Protein AF-A0A1B6JLI4-F1 (afdb_monomer_lite)

Organism: NCBI:txid320908

Structure (mmCIF, N/CA/C/O backbone):
data_AF-A0A1B6JLI4-F1
#
_entry.id   AF-A0A1B6JLI4-F1
#
loop_
_atom_site.group_PDB
_atom_site.id
_atom_site.type_symbol
_atom_site.label_atom_id
_atom_site.label_alt_id
_atom_site.label_comp_id
_atom_site.label_asym_id
_atom_site.label_entity_id
_atom_site.label_seq_id
_atom_site.pdbx_PDB_ins_code
_atom_site.Cartn_x
_atom_site.Cartn_y
_atom_site.Cartn_z
_atom_site.occupancy
_atom_site.B_iso_or_equiv
_atom_site.auth_seq_id
_atom_site.auth_comp_id
_atom_site.auth_asym_id
_atom_site.auth_atom_id
_atom_site.pdbx_PDB_model_num
ATOM 1 N N . PRO A 1 1 ? 19.049 39.351 -12.306 1.00 34.88 1 PRO A N 1
ATOM 2 C CA . PRO A 1 1 ? 20.405 39.874 -12.593 1.00 34.88 1 PRO A CA 1
ATOM 3 C C . PRO A 1 1 ? 21.421 38.726 -12.629 1.00 34.88 1 PRO A C 1
ATOM 5 O O . PRO A 1 1 ? 21.511 37.982 -11.659 1.00 34.88 1 PRO A O 1
ATOM 8 N N . ARG A 1 2 ? 22.149 38.644 -13.754 1.00 31.59 2 ARG A N 1
ATOM 9 C CA . ARG A 1 2 ? 23.035 37.568 -14.247 1.00 31.59 2 ARG A CA 1
ATOM 10 C C . ARG A 1 2 ? 22.333 36.303 -14.744 1.00 31.59 2 ARG A C 1
ATOM 12 O O . ARG A 1 2 ? 21.600 35.697 -13.983 1.00 31.59 2 ARG A O 1
ATOM 19 N N . THR A 1 3 ? 22.592 35.767 -15.932 1.00 31.84 3 THR A N 1
ATOM 20 C CA . THR A 1 3 ? 22.931 36.266 -17.289 1.00 31.84 3 THR A CA 1
ATOM 21 C C . THR A 1 3 ? 23.028 34.992 -18.132 1.00 31.84 3 THR A C 1
ATOM 23 O O . THR A 1 3 ? 23.629 34.021 -17.676 1.00 31.84 3 THR A O 1
ATOM 26 N N . GLU A 1 4 ? 22.435 34.999 -19.323 1.00 32.03 4 GLU A N 1
ATOM 27 C CA . GLU A 1 4 ? 22.527 33.942 -20.338 1.00 32.03 4 GLU A CA 1
ATOM 28 C C . GLU A 1 4 ? 23.970 33.650 -20.788 1.00 32.03 4 GLU A C 1
ATOM 30 O O . GLU A 1 4 ? 24.819 34.543 -20.779 1.00 32.03 4 GLU A O 1
ATOM 35 N N . SER A 1 5 ? 24.211 32.410 -21.233 1.00 31.33 5 SER A N 1
ATOM 36 C CA . SER A 1 5 ? 25.131 31.956 -22.308 1.00 31.33 5 SER A CA 1
ATOM 37 C C . SER A 1 5 ? 25.518 30.487 -22.044 1.00 31.33 5 SER A C 1
ATOM 39 O O . SER A 1 5 ? 25.681 30.098 -20.899 1.00 31.33 5 SER A O 1
ATOM 41 N N . ALA A 1 6 ? 25.692 29.574 -22.995 1.00 31.42 6 ALA A N 1
ATOM 42 C CA . ALA A 1 6 ? 25.468 29.537 -24.431 1.00 31.42 6 ALA A CA 1
ATOM 43 C C . ALA A 1 6 ? 25.490 28.055 -24.862 1.00 31.42 6 ALA A C 1
ATOM 45 O O . ALA A 1 6 ? 26.166 27.221 -24.262 1.00 31.42 6 ALA A O 1
ATOM 46 N N . LEU A 1 7 ? 24.752 27.755 -25.930 1.00 31.81 7 LEU A N 1
ATOM 47 C CA . LEU A 1 7 ? 24.800 26.507 -26.681 1.00 31.81 7 LEU A CA 1
ATOM 48 C C . LEU A 1 7 ? 26.198 26.194 -27.258 1.00 31.81 7 LEU A C 1
ATOM 50 O O . LEU A 1 7 ? 26.946 27.100 -27.622 1.00 31.81 7 LEU A O 1
ATOM 54 N N . ARG A 1 8 ? 26.353 24.902 -27.599 1.00 30.47 8 ARG A N 1
ATOM 55 C CA . ARG A 1 8 ? 26.988 24.355 -28.822 1.00 30.47 8 ARG A CA 1
ATOM 56 C C . ARG A 1 8 ? 28.404 23.785 -28.651 1.00 30.47 8 ARG A C 1
ATOM 58 O O . ARG A 1 8 ? 29.383 24.510 -28.568 1.00 30.47 8 ARG A O 1
ATOM 65 N N . SER A 1 9 ? 28.514 22.466 -28.817 1.00 30.08 9 SER A N 1
ATOM 66 C CA . SER A 1 9 ? 29.672 21.857 -29.479 1.00 30.08 9 SER A CA 1
ATOM 67 C C . SER A 1 9 ? 29.236 20.604 -30.242 1.00 30.08 9 SER A C 1
ATOM 69 O O . SER A 1 9 ? 29.000 19.543 -29.671 1.00 30.08 9 SER A O 1
ATOM 71 N N . ARG A 1 10 ? 29.065 20.770 -31.561 1.00 33.41 10 ARG A N 1
ATOM 72 C CA . ARG A 1 10 ? 29.048 19.681 -32.544 1.00 33.41 10 ARG A CA 1
ATOM 73 C C . ARG A 1 10 ? 30.501 19.266 -32.770 1.00 33.41 10 ARG A C 1
ATOM 75 O O . ARG A 1 10 ? 31.316 20.123 -33.100 1.00 33.41 10 ARG A O 1
ATOM 82 N N . ARG A 1 11 ? 30.812 17.971 -32.670 1.00 31.00 11 ARG A N 1
ATOM 83 C CA . ARG A 1 11 ? 32.062 17.425 -33.217 1.00 31.00 11 ARG A CA 1
ATOM 84 C C . ARG A 1 11 ? 31.987 17.440 -34.740 1.00 31.00 11 ARG A C 1
ATOM 86 O O . ARG A 1 11 ? 31.165 16.748 -35.335 1.00 31.00 11 ARG A O 1
ATOM 93 N N . GLN A 1 12 ? 32.844 18.259 -35.330 1.00 31.17 12 GLN A N 1
ATOM 94 C CA . GLN A 1 12 ? 33.196 18.268 -36.739 1.00 31.17 12 GLN A CA 1
ATOM 95 C C . GLN A 1 12 ? 34.400 17.334 -36.914 1.00 31.17 12 GLN A C 1
ATOM 97 O O . GLN A 1 12 ? 35.330 17.360 -36.110 1.00 31.17 12 GLN A O 1
ATOM 102 N N . VAL A 1 13 ? 34.319 16.450 -37.905 1.00 32.97 13 VAL A N 1
ATOM 103 C CA . VAL A 1 13 ? 35.378 15.514 -38.295 1.00 32.97 13 VAL A CA 1
ATOM 104 C C . VAL A 1 13 ? 36.370 16.277 -39.166 1.00 32.97 13 VAL A C 1
ATOM 106 O O . VAL A 1 13 ? 35.964 16.809 -40.198 1.00 32.97 13 VAL A O 1
ATOM 109 N N . ASP A 1 14 ? 37.637 16.324 -38.758 1.00 29.84 14 ASP A N 1
ATOM 110 C CA . ASP A 1 14 ? 38.731 16.788 -39.614 1.00 29.84 14 ASP A CA 1
ATOM 111 C C . ASP A 1 14 ? 39.337 15.614 -40.408 1.00 29.84 14 ASP A C 1
ATOM 113 O O . ASP A 1 14 ? 39.560 14.539 -39.838 1.00 29.84 14 ASP A O 1
ATOM 117 N N . PRO A 1 15 ? 39.604 15.794 -41.716 1.00 39.62 15 PRO A N 1
ATOM 118 C CA . PRO A 1 15 ? 40.261 14.817 -42.570 1.00 39.62 15 PRO A CA 1
ATOM 119 C C . PRO A 1 15 ? 41.781 15.059 -42.651 1.00 39.62 15 PRO A C 1
ATOM 121 O O . PRO A 1 15 ? 42.260 16.174 -42.471 1.00 39.62 15 PRO A O 1
ATOM 124 N N . ASN A 1 16 ? 42.503 14.011 -43.056 1.00 29.81 16 ASN A N 1
ATOM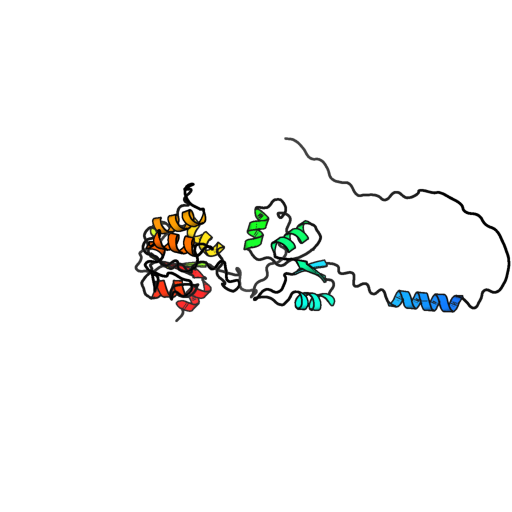 125 C CA . ASN A 1 16 ? 43.933 13.945 -43.402 1.00 29.81 16 ASN A CA 1
ATOM 126 C C . ASN A 1 16 ? 44.932 13.726 -42.256 1.00 29.81 16 ASN A C 1
ATOM 128 O O . ASN A 1 16 ? 45.388 14.659 -41.602 1.00 29.81 16 ASN A O 1
ATOM 132 N N . LEU A 1 17 ? 45.442 12.491 -42.186 1.00 31.27 17 LEU A N 1
ATOM 133 C CA . LEU A 1 17 ? 46.861 12.266 -41.926 1.00 31.27 17 LEU A CA 1
ATOM 134 C C . LEU A 1 17 ? 47.405 11.174 -42.861 1.00 31.27 17 LEU A C 1
ATOM 136 O O . LEU A 1 17 ? 46.898 10.058 -42.932 1.00 31.27 17 LEU A O 1
ATOM 140 N N . THR A 1 18 ? 48.418 11.576 -43.617 1.00 32.38 18 THR A N 1
ATOM 141 C CA . THR A 1 18 ? 49.227 10.855 -44.607 1.00 32.38 18 THR A CA 1
ATOM 142 C C . THR A 1 18 ? 50.430 10.146 -43.978 1.00 32.38 18 THR A C 1
ATOM 144 O O . THR A 1 18 ? 51.030 10.729 -43.081 1.00 32.38 18 THR A O 1
ATOM 147 N N . SER A 1 19 ? 50.842 8.994 -44.537 1.00 30.02 19 SER A N 1
ATOM 148 C CA . SER A 1 19 ? 52.209 8.391 -44.590 1.00 30.02 19 SER A CA 1
ATOM 149 C C . SER A 1 19 ? 52.045 6.857 -44.692 1.00 30.02 19 SER A C 1
ATOM 151 O O . SER A 1 19 ? 51.140 6.320 -44.070 1.00 30.02 19 SER A O 1
ATOM 153 N N . GLU A 1 20 ? 52.778 6.037 -45.451 1.00 31.00 20 GLU A N 1
ATOM 154 C CA . GLU A 1 20 ? 53.878 6.180 -46.406 1.00 31.00 20 GLU A CA 1
ATOM 155 C C . GLU A 1 20 ? 53.990 4.884 -47.241 1.00 31.00 20 GLU A C 1
ATOM 157 O O . GLU A 1 20 ? 53.341 3.874 -46.983 1.00 31.00 20 GLU A O 1
ATOM 162 N N . ARG A 1 21 ? 54.839 4.965 -48.267 1.00 29.02 21 ARG A N 1
ATOM 163 C CA . ARG A 1 21 ? 55.181 3.987 -49.308 1.00 29.02 21 ARG A CA 1
ATOM 164 C C . ARG A 1 21 ? 55.594 2.600 -48.803 1.00 29.02 21 ARG A C 1
ATOM 166 O O . ARG A 1 21 ? 56.457 2.494 -47.942 1.00 29.02 21 ARG A O 1
ATOM 173 N N . LEU A 1 22 ? 55.218 1.577 -49.574 1.00 29.42 22 LEU A N 1
ATOM 174 C CA . LEU A 1 22 ? 56.102 0.452 -49.899 1.00 29.42 22 LEU A CA 1
ATOM 175 C C . LEU A 1 22 ? 56.053 0.200 -51.414 1.00 29.42 22 LEU A C 1
ATOM 177 O O . LEU A 1 22 ? 55.005 -0.085 -51.986 1.00 29.42 22 LEU A O 1
ATOM 181 N N . TYR A 1 23 ? 57.209 0.367 -52.056 1.00 28.00 23 TYR A N 1
ATOM 182 C CA . TYR A 1 23 ? 57.490 -0.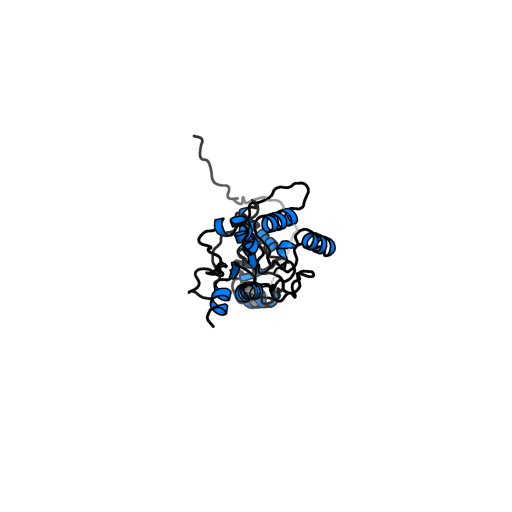049 -53.428 1.00 28.00 23 TYR A CA 1
ATOM 183 C C . TYR A 1 23 ? 57.834 -1.542 -53.446 1.00 28.00 23 TYR A C 1
ATOM 185 O O . TYR A 1 23 ? 58.600 -1.994 -52.602 1.00 28.00 23 TYR A O 1
ATOM 193 N N . THR A 1 24 ? 57.379 -2.275 -54.462 1.00 31.94 24 THR A N 1
ATOM 194 C CA . THR A 1 24 ? 58.176 -3.301 -55.164 1.00 31.94 24 THR A CA 1
ATOM 195 C C . THR A 1 24 ? 57.580 -3.555 -56.555 1.00 31.94 24 THR A C 1
ATOM 197 O O . THR A 1 24 ? 56.400 -3.328 -56.802 1.00 31.94 24 THR A O 1
ATOM 200 N N . ASN A 1 25 ? 58.469 -3.901 -57.483 1.00 30.41 25 ASN A N 1
ATOM 201 C CA . ASN A 1 25 ? 58.386 -3.748 -58.937 1.00 30.41 25 ASN A CA 1
ATOM 202 C C . ASN A 1 25 ? 57.755 -4.941 -59.686 1.00 30.41 25 ASN A C 1
ATOM 204 O O . ASN A 1 25 ? 57.923 -6.067 -59.242 1.00 30.41 25 ASN A O 1
ATOM 208 N N . GLN A 1 26 ? 57.210 -4.629 -60.883 1.00 33.16 26 GLN A N 1
ATOM 209 C CA . GLN A 1 26 ? 57.229 -5.357 -62.186 1.00 33.16 26 GLN A CA 1
ATOM 210 C C . GLN A 1 26 ? 56.737 -6.835 -62.236 1.00 33.16 26 GLN A C 1
ATOM 212 O O . GLN A 1 26 ? 57.043 -7.628 -61.369 1.00 33.16 26 GLN A O 1
ATOM 217 N N . SER A 1 27 ? 56.024 -7.361 -63.245 1.00 29.23 27 SER A N 1
ATOM 218 C CA . SER A 1 27 ? 55.935 -7.073 -64.686 1.00 29.23 27 SER A CA 1
ATOM 219 C C . SER A 1 27 ? 54.739 -7.815 -65.340 1.00 29.23 27 SER A C 1
ATOM 221 O O . SER A 1 27 ? 54.350 -8.892 -64.909 1.00 29.23 27 SER A O 1
ATOM 223 N N . THR A 1 28 ? 54.210 -7.199 -66.405 1.00 33.56 28 THR A N 1
ATOM 224 C CA . THR A 1 28 ? 53.629 -7.734 -67.664 1.00 33.56 28 THR A CA 1
ATOM 225 C C . THR A 1 28 ? 52.596 -8.885 -67.726 1.00 33.56 28 THR A C 1
ATOM 227 O O . THR A 1 28 ? 52.905 -10.048 -67.500 1.00 33.56 28 THR A O 1
ATOM 230 N N . SER A 1 29 ? 51.485 -8.536 -68.400 1.00 33.16 29 SER A N 1
ATOM 231 C CA . SER A 1 29 ? 50.820 -9.231 -69.530 1.00 33.16 29 SER A CA 1
ATOM 232 C C . SER A 1 29 ? 49.554 -10.070 -69.283 1.00 33.16 29 SER A C 1
ATOM 234 O O . SER A 1 29 ? 49.555 -11.047 -68.550 1.00 33.16 29 SER A O 1
ATOM 236 N N . GLY A 1 30 ? 48.502 -9.723 -70.043 1.00 34.47 30 GLY A N 1
ATOM 237 C CA . GLY A 1 30 ? 47.623 -10.703 -70.690 1.00 34.47 30 GLY A CA 1
ATOM 238 C C . GLY A 1 30 ? 46.221 -10.921 -70.107 1.00 34.47 30 GLY A C 1
ATOM 239 O O . GLY A 1 30 ? 46.058 -11.466 -69.026 1.00 34.47 30 GLY A O 1
ATOM 240 N N . SER A 1 31 ? 45.207 -10.647 -70.938 1.00 37.47 31 SER A N 1
ATOM 241 C CA . SER A 1 31 ? 43.837 -11.207 -70.920 1.00 37.47 31 SER A CA 1
ATOM 242 C C . SER A 1 31 ? 42.856 -10.770 -69.818 1.00 37.47 31 SER A C 1
ATOM 244 O O . SER A 1 31 ? 42.514 -11.507 -68.898 1.00 37.47 31 SER A O 1
ATOM 246 N N . ALA A 1 32 ? 42.274 -9.586 -70.024 1.00 48.44 32 ALA A N 1
ATOM 247 C CA . ALA A 1 32 ? 41.013 -9.158 -69.432 1.00 48.44 32 ALA A CA 1
ATOM 248 C C . ALA A 1 32 ? 39.836 -9.595 -70.320 1.00 48.44 32 ALA A C 1
ATOM 250 O O . ALA A 1 32 ? 39.643 -8.990 -71.365 1.00 48.44 32 ALA A O 1
ATOM 251 N N . VAL A 1 33 ? 39.052 -10.602 -69.908 1.00 48.00 33 VAL A N 1
ATOM 252 C CA . VAL A 1 33 ? 37.601 -10.650 -70.229 1.00 48.00 33 VAL A CA 1
ATOM 253 C C . VAL A 1 33 ? 36.763 -11.627 -69.384 1.00 48.00 33 VAL A C 1
ATOM 255 O O . VAL A 1 33 ? 35.549 -11.471 -69.339 1.00 48.00 33 VAL A O 1
ATOM 258 N N . VAL A 1 34 ? 37.342 -12.592 -68.657 1.00 46.91 34 VAL A N 1
ATOM 259 C CA . VAL A 1 34 ? 36.533 -13.643 -67.981 1.00 46.91 34 VAL A CA 1
ATOM 260 C C . VAL A 1 34 ? 36.222 -13.350 -66.497 1.00 46.91 34 VAL A C 1
ATOM 262 O O . VAL A 1 34 ? 35.328 -13.952 -65.914 1.00 46.91 34 VAL A O 1
ATOM 265 N N . SER A 1 35 ? 36.873 -12.358 -65.881 1.00 49.69 35 SER A N 1
ATOM 266 C CA . SER A 1 35 ? 36.715 -12.058 -64.440 1.00 49.69 35 SER A CA 1
ATOM 267 C C . SER A 1 35 ? 35.573 -11.075 -64.107 1.00 49.69 35 SER A C 1
ATOM 269 O O . SER A 1 35 ? 35.199 -10.895 -62.950 1.00 49.69 35 SER A O 1
ATOM 271 N N . MET A 1 36 ? 34.970 -10.434 -65.114 1.00 48.94 36 MET A N 1
ATOM 272 C CA . MET A 1 36 ? 33.964 -9.386 -64.880 1.00 48.94 36 MET A CA 1
ATOM 273 C C . MET A 1 36 ? 32.562 -9.930 -64.583 1.00 48.94 36 MET A C 1
ATOM 275 O O . MET A 1 36 ? 31.783 -9.240 -63.943 1.00 48.94 36 MET A O 1
ATOM 279 N N . TRP A 1 37 ? 32.232 -11.161 -64.978 1.00 49.34 37 TRP A N 1
ATOM 280 C CA . TRP A 1 37 ? 30.901 -11.731 -64.718 1.00 49.34 37 TRP A CA 1
ATOM 281 C C . TRP A 1 37 ? 30.776 -12.316 -63.305 1.00 49.34 37 TRP A C 1
ATOM 283 O O . TRP A 1 37 ? 29.738 -12.157 -62.668 1.00 49.34 37 TRP A O 1
ATOM 293 N N . TYR A 1 38 ? 31.849 -12.901 -62.762 1.00 49.47 38 TYR A N 1
ATOM 294 C CA . TYR A 1 38 ? 31.848 -13.429 -61.392 1.00 49.47 38 TYR A CA 1
ATOM 295 C C . TYR A 1 38 ? 31.833 -12.325 -60.330 1.00 49.47 38 TYR A C 1
ATOM 297 O O . TYR A 1 38 ? 31.135 -12.472 -59.332 1.00 49.47 38 TYR A O 1
ATOM 305 N N . CYS A 1 39 ? 32.515 -11.196 -60.565 1.00 50.75 39 CYS A N 1
ATOM 306 C CA . CYS A 1 39 ? 32.447 -10.038 -59.668 1.00 50.75 39 CYS A CA 1
ATOM 307 C C . CYS A 1 39 ? 31.056 -9.391 -59.631 1.00 50.75 39 CYS A C 1
ATOM 309 O O . CYS A 1 39 ? 30.636 -8.914 -58.585 1.00 50.75 39 CYS A O 1
ATOM 311 N N . TRP A 1 40 ? 30.313 -9.380 -60.741 1.00 53.53 40 TRP A N 1
ATOM 312 C CA . TRP A 1 40 ? 28.967 -8.799 -60.748 1.00 53.53 40 TRP A CA 1
ATOM 313 C C . TRP A 1 40 ? 27.945 -9.707 -60.061 1.00 53.53 40 TRP A C 1
ATOM 315 O O . TRP A 1 40 ? 27.079 -9.204 -59.350 1.00 53.53 40 TRP A O 1
ATOM 325 N N . VAL A 1 41 ? 28.078 -11.033 -60.188 1.00 54.94 41 VAL A N 1
ATOM 326 C CA . VAL A 1 41 ? 27.204 -11.995 -59.494 1.00 54.94 41 VAL A CA 1
ATOM 327 C C . VAL A 1 41 ? 27.476 -12.023 -57.986 1.00 54.94 41 VAL A C 1
ATOM 329 O O . VAL A 1 41 ? 26.528 -12.098 -57.209 1.00 54.94 41 VAL A O 1
ATOM 332 N N . THR A 1 42 ? 28.730 -11.884 -57.538 1.00 54.09 42 THR A N 1
ATOM 333 C CA . THR A 1 42 ? 29.034 -11.777 -56.099 1.00 54.09 42 THR A CA 1
ATOM 334 C C . THR A 1 42 ? 28.629 -10.423 -55.515 1.00 54.09 42 THR A C 1
ATOM 336 O O . THR A 1 42 ? 28.111 -10.386 -54.403 1.00 54.09 42 THR A O 1
ATOM 339 N N . VAL A 1 43 ? 28.760 -9.319 -56.259 1.00 55.38 43 VAL A N 1
ATOM 340 C CA . VAL A 1 43 ? 28.294 -7.993 -55.811 1.00 55.38 43 VAL A CA 1
ATOM 341 C C . VAL A 1 43 ? 26.760 -7.920 -55.745 1.00 55.38 43 VAL A C 1
ATOM 343 O O . VAL A 1 43 ? 26.225 -7.390 -54.773 1.00 55.38 43 VAL A O 1
ATOM 346 N N . LEU A 1 44 ? 26.037 -8.513 -56.704 1.00 53.59 44 LEU A N 1
ATOM 347 C CA . LEU A 1 44 ? 24.569 -8.615 -56.659 1.00 53.59 44 LEU A CA 1
ATOM 348 C C . LEU A 1 44 ? 24.072 -9.564 -55.557 1.00 53.59 44 LEU A C 1
ATOM 350 O O . LEU A 1 44 ? 23.058 -9.271 -54.927 1.00 53.59 44 LEU A O 1
ATOM 354 N N . ALA A 1 45 ? 24.789 -10.656 -55.271 1.00 52.31 45 ALA A N 1
ATOM 355 C CA . ALA A 1 45 ? 24.450 -11.557 -54.168 1.00 52.31 45 ALA A CA 1
ATOM 356 C C . ALA A 1 45 ? 24.680 -10.911 -52.789 1.00 52.31 45 ALA A C 1
ATOM 358 O O . ALA A 1 45 ? 23.877 -11.116 -51.884 1.00 52.31 45 ALA A O 1
ATOM 359 N N . VAL A 1 46 ? 25.720 -10.082 -52.634 1.00 51.66 46 VAL A N 1
ATOM 360 C CA . VAL A 1 46 ? 25.993 -9.351 -51.382 1.00 51.66 46 VAL A CA 1
ATOM 361 C C . VAL A 1 46 ? 24.990 -8.211 -51.156 1.00 51.66 46 VAL A C 1
ATOM 363 O O . VAL A 1 46 ? 24.602 -7.959 -50.015 1.00 51.66 46 VAL A O 1
ATOM 366 N N . LEU A 1 47 ? 24.498 -7.571 -52.223 1.00 51.50 47 LEU A N 1
ATOM 367 C CA . LEU A 1 47 ? 23.451 -6.541 -52.140 1.00 51.50 47 LEU A CA 1
ATOM 368 C C . LEU A 1 47 ? 22.058 -7.104 -51.804 1.00 51.50 47 LEU A C 1
ATOM 370 O O . LEU A 1 47 ? 21.226 -6.368 -51.279 1.00 51.50 47 LEU A O 1
ATOM 374 N N . ALA A 1 48 ? 21.802 -8.393 -52.049 1.00 48.56 48 ALA A N 1
ATOM 375 C CA . ALA A 1 48 ? 20.521 -9.034 -51.736 1.00 48.56 48 ALA A CA 1
ATOM 376 C C . ALA A 1 48 ? 20.375 -9.469 -50.262 1.00 48.56 48 ALA A C 1
ATOM 378 O O . ALA A 1 48 ? 19.273 -9.794 -49.829 1.00 48.56 48 ALA A O 1
ATOM 379 N N . SER A 1 49 ? 21.459 -9.465 -49.479 1.00 52.41 49 SER A N 1
ATOM 380 C CA . SER A 1 49 ? 21.475 -9.943 -48.083 1.00 52.41 49 SER A CA 1
ATOM 381 C C . SER A 1 49 ? 21.545 -8.841 -47.019 1.00 52.41 49 SER A C 1
ATOM 383 O O . SER A 1 49 ? 21.634 -9.144 -45.832 1.00 52.41 49 SER A O 1
ATOM 385 N N . ALA A 1 50 ? 21.473 -7.566 -47.405 1.00 50.09 50 ALA A N 1
ATOM 386 C CA . ALA A 1 50 ? 21.496 -6.441 -46.470 1.00 50.09 50 ALA A CA 1
ATOM 387 C C . ALA A 1 50 ? 20.124 -5.759 -46.354 1.00 50.09 50 ALA A C 1
ATOM 389 O O . ALA A 1 50 ? 20.012 -4.542 -46.452 1.00 50.09 50 ALA A O 1
ATOM 390 N N . THR A 1 51 ? 19.059 -6.522 -46.099 1.00 53.16 51 THR A N 1
ATOM 391 C CA . THR A 1 51 ? 17.897 -5.953 -45.404 1.00 53.16 51 THR A CA 1
ATOM 392 C C . THR A 1 51 ? 18.232 -5.895 -43.920 1.00 53.16 51 THR A C 1
ATOM 394 O O . THR A 1 51 ? 17.747 -6.692 -43.119 1.00 53.16 51 THR A O 1
ATOM 397 N N . SER A 1 52 ? 19.117 -4.973 -43.542 1.00 54.78 52 SER A N 1
ATOM 398 C CA . SER A 1 52 ? 19.203 -4.533 -42.159 1.00 54.78 52 SER A CA 1
ATOM 399 C C . SER A 1 52 ? 17.877 -3.849 -41.845 1.00 54.78 52 SER A C 1
ATOM 401 O O . SER A 1 52 ? 17.652 -2.699 -42.220 1.00 54.78 52 SER A O 1
ATOM 403 N N . SER A 1 53 ? 16.973 -4.571 -41.176 1.00 55.28 53 SER A N 1
ATOM 404 C CA . SER A 1 53 ? 15.927 -3.921 -40.393 1.00 55.28 53 SER A CA 1
ATOM 405 C C . SER A 1 53 ? 16.658 -3.069 -39.361 1.00 55.28 53 SER A C 1
ATOM 407 O O . SER A 1 53 ? 17.140 -3.559 -38.342 1.00 55.28 53 SER A O 1
ATOM 409 N N . SER A 1 54 ? 16.885 -1.804 -39.703 1.00 61.00 54 SER A N 1
ATOM 410 C CA . SER A 1 54 ? 17.438 -0.818 -38.793 1.00 61.00 54 SER A CA 1
ATOM 411 C C . SER A 1 54 ? 16.354 -0.573 -37.763 1.00 61.00 54 SER A C 1
ATOM 413 O O . SER A 1 54 ? 15.476 0.254 -37.998 1.00 61.00 54 SER A O 1
ATOM 415 N N . ALA A 1 55 ? 16.370 -1.321 -36.662 1.00 62.28 55 ALA A N 1
ATOM 416 C CA . ALA A 1 55 ? 15.502 -1.026 -35.538 1.00 62.28 55 ALA A CA 1
ATOM 417 C C . ALA A 1 55 ? 15.678 0.456 -35.172 1.00 62.28 55 ALA A C 1
ATOM 419 O O . ALA A 1 55 ? 16.789 0.910 -34.899 1.00 62.28 55 ALA A O 1
ATOM 420 N N . ILE A 1 56 ? 14.587 1.212 -35.272 1.00 79.50 56 ILE A N 1
ATOM 421 C CA . ILE A 1 56 ? 14.555 2.671 -35.121 1.00 79.50 56 ILE A CA 1
ATOM 422 C C . ILE A 1 56 ? 14.434 3.032 -33.639 1.00 79.50 56 ILE A C 1
ATOM 424 O O . ILE A 1 56 ? 14.899 4.087 -33.223 1.00 79.50 56 ILE A O 1
ATOM 428 N N . TYR A 1 57 ? 13.840 2.137 -32.849 1.00 89.94 57 TYR A N 1
ATOM 429 C CA . TYR A 1 57 ? 13.578 2.338 -31.433 1.00 89.94 57 TYR A CA 1
ATOM 430 C C . TYR A 1 57 ? 13.945 1.099 -30.628 1.00 89.94 57 TYR A C 1
ATOM 432 O O . TYR A 1 57 ? 13.841 -0.020 -31.114 1.00 89.94 57 TYR A O 1
ATOM 440 N N . THR A 1 58 ? 14.321 1.285 -29.373 1.00 92.94 58 THR A N 1
ATOM 441 C CA . THR A 1 58 ? 14.670 0.239 -28.423 1.00 92.94 58 THR A CA 1
ATOM 442 C C . THR A 1 58 ? 13.665 0.232 -27.277 1.00 92.94 58 THR A C 1
ATOM 444 O O . THR A 1 58 ? 13.555 1.205 -26.535 1.00 92.94 58 THR A O 1
ATOM 447 N N . LEU A 1 59 ? 12.966 -0.884 -27.091 1.00 92.25 59 LEU A N 1
ATOM 448 C CA . LEU A 1 59 ? 12.091 -1.122 -25.949 1.00 92.25 59 LEU A CA 1
ATOM 449 C C . LEU A 1 59 ? 12.816 -1.975 -24.900 1.00 92.25 59 LEU A C 1
ATOM 451 O O . LEU A 1 59 ? 13.292 -3.068 -25.212 1.00 92.25 59 LEU A O 1
ATOM 455 N N . CYS A 1 60 ? 12.858 -1.504 -23.655 1.00 93.19 60 CYS A N 1
ATOM 456 C CA . CYS A 1 60 ? 13.290 -2.297 -22.511 1.00 93.19 60 CYS A CA 1
ATOM 457 C C . CYS A 1 60 ? 12.105 -3.056 -21.903 1.00 93.19 60 CYS A C 1
ATOM 459 O O . CYS A 1 60 ? 11.079 -2.461 -21.562 1.00 93.19 60 CYS A O 1
ATOM 461 N N . VAL A 1 61 ? 12.248 -4.374 -21.775 1.00 91.31 61 VAL A N 1
ATOM 462 C CA . VAL A 1 61 ? 11.233 -5.285 -21.233 1.00 91.31 61 VAL A CA 1
ATOM 463 C C . VAL A 1 61 ? 11.752 -5.995 -19.986 1.00 91.31 61 VAL A C 1
ATOM 465 O O . VAL A 1 61 ? 12.948 -6.239 -19.843 1.00 91.31 61 VAL A O 1
ATOM 468 N N . LEU A 1 62 ? 10.842 -6.347 -19.081 1.00 88.38 62 LEU A N 1
ATOM 469 C CA . LEU A 1 62 ? 11.177 -7.029 -17.831 1.00 88.38 62 LEU A CA 1
ATOM 470 C C . LEU A 1 62 ? 11.273 -8.546 -18.023 1.00 88.38 62 LEU A C 1
ATOM 472 O O . LEU A 1 62 ? 10.557 -9.095 -18.870 1.00 88.38 62 LEU A O 1
ATOM 476 N N . PRO A 1 63 ? 12.065 -9.262 -17.203 1.00 80.50 63 PRO A N 1
ATOM 477 C CA . PRO A 1 63 ? 12.037 -10.713 -17.172 1.00 80.50 63 PRO A CA 1
ATOM 478 C C . PRO A 1 63 ? 10.666 -11.152 -16.642 1.00 80.50 63 PRO A C 1
ATOM 480 O O . PRO A 1 63 ? 10.073 -10.477 -15.806 1.00 80.50 63 PRO A O 1
ATOM 483 N N . LYS A 1 64 ? 10.162 -12.280 -17.155 1.00 69.19 64 LYS A N 1
ATOM 484 C CA . LYS A 1 64 ? 8.847 -12.877 -16.851 1.00 69.19 64 LYS A CA 1
ATOM 485 C C . LYS A 1 64 ? 8.315 -12.509 -15.453 1.00 69.19 64 LYS A C 1
ATOM 487 O O . LYS A 1 64 ? 8.830 -13.003 -14.453 1.00 69.19 64 LYS A O 1
ATOM 492 N N . THR A 1 65 ? 7.233 -11.738 -15.400 1.00 57.38 65 THR A N 1
ATOM 493 C CA . THR A 1 65 ? 6.456 -11.533 -14.172 1.00 57.38 65 THR A CA 1
ATOM 494 C C . THR A 1 65 ? 5.210 -12.434 -14.184 1.00 57.38 65 THR A C 1
ATOM 496 O O . THR A 1 65 ? 4.780 -12.876 -15.251 1.00 57.38 65 THR A O 1
ATOM 499 N N . PRO A 1 66 ? 4.610 -12.756 -13.023 1.00 51.59 66 PRO A N 1
ATOM 500 C CA . PRO A 1 66 ? 3.391 -13.575 -12.941 1.00 51.59 66 PRO A CA 1
ATOM 501 C C . PRO A 1 66 ? 2.182 -12.987 -13.688 1.00 51.59 66 PRO A C 1
ATOM 503 O O . PRO A 1 66 ? 1.251 -13.715 -14.024 1.00 51.59 66 PRO A O 1
ATOM 506 N N . SER A 1 67 ? 2.207 -11.678 -13.933 1.00 51.50 67 SER A N 1
ATOM 507 C CA . SER A 1 67 ? 1.125 -10.865 -14.488 1.00 51.50 67 SER A CA 1
ATOM 508 C C . SER A 1 67 ? 1.328 -10.457 -15.955 1.00 51.50 67 SER A C 1
ATOM 510 O O . SER A 1 67 ? 0.386 -9.951 -16.563 1.00 51.50 67 SER A O 1
ATOM 512 N N . TYR A 1 68 ? 2.506 -10.695 -16.551 1.00 58.69 68 TYR A N 1
ATOM 513 C CA . TYR A 1 68 ? 2.824 -10.293 -17.929 1.00 58.69 68 TYR A CA 1
ATOM 514 C C . TYR A 1 68 ? 3.326 -11.461 -18.796 1.00 58.69 68 TYR A C 1
ATOM 516 O O . TYR A 1 68 ? 3.819 -12.479 -18.306 1.00 58.69 68 TYR A O 1
ATOM 524 N N . TYR A 1 69 ? 3.219 -11.300 -20.122 1.00 63.38 69 TYR A N 1
ATOM 525 C CA . TYR A 1 69 ? 3.871 -12.179 -21.101 1.00 63.38 69 TYR A CA 1
ATOM 526 C C . TYR A 1 69 ? 5.383 -12.252 -20.844 1.00 63.38 69 TYR A C 1
ATOM 528 O O . TYR A 1 69 ? 5.984 -11.297 -20.351 1.00 63.38 69 TYR A O 1
ATOM 536 N N . SER A 1 70 ? 6.018 -13.379 -21.182 1.00 78.62 70 SER A N 1
ATOM 537 C CA . SER A 1 70 ? 7.469 -13.488 -21.004 1.00 78.62 70 SER A CA 1
ATOM 538 C C . SER A 1 70 ? 8.194 -12.479 -21.899 1.00 78.62 70 SER A C 1
ATOM 540 O O . SER A 1 70 ? 7.750 -12.210 -23.016 1.00 78.62 70 SER A O 1
ATOM 542 N N . ALA A 1 71 ? 9.338 -11.958 -21.438 1.00 82.25 71 ALA A N 1
ATOM 543 C CA . ALA A 1 71 ? 10.207 -11.099 -22.248 1.00 82.25 71 ALA A CA 1
ATOM 544 C C . ALA A 1 71 ? 10.430 -11.681 -23.651 1.00 82.25 71 ALA A C 1
ATOM 546 O O . ALA A 1 71 ? 10.311 -10.968 -24.637 1.00 82.25 71 ALA A O 1
ATOM 547 N N . ALA A 1 72 ? 10.654 -12.997 -23.738 1.00 81.12 72 ALA A N 1
ATOM 548 C CA . ALA A 1 72 ? 10.828 -13.713 -24.997 1.00 81.12 72 ALA A CA 1
ATOM 549 C C . ALA A 1 72 ? 9.617 -13.571 -25.935 1.00 81.12 72 ALA A C 1
ATOM 551 O O . ALA A 1 72 ? 9.796 -13.242 -27.099 1.00 81.12 72 ALA A O 1
ATOM 552 N N . GLN A 1 73 ? 8.393 -13.742 -25.426 1.00 83.31 73 GLN A N 1
ATOM 553 C CA . GLN A 1 73 ? 7.169 -13.588 -26.223 1.00 83.31 73 GLN A CA 1
ATOM 554 C C . GLN A 1 73 ? 6.948 -12.147 -26.690 1.00 83.31 73 GLN A C 1
ATOM 556 O O . GLN A 1 73 ? 6.400 -11.922 -27.768 1.00 83.31 73 GLN A O 1
ATOM 561 N N . ILE A 1 74 ? 7.321 -11.164 -25.866 1.00 83.50 74 ILE A N 1
ATOM 562 C CA . ILE A 1 74 ? 7.219 -9.749 -26.233 1.00 83.50 74 ILE A CA 1
ATOM 563 C C . ILE A 1 74 ? 8.264 -9.422 -27.302 1.00 83.50 74 ILE A C 1
ATOM 565 O O . ILE A 1 74 ? 7.908 -8.865 -28.336 1.00 83.50 74 ILE A O 1
ATOM 569 N N . CYS A 1 75 ? 9.523 -9.811 -27.088 1.00 86.56 75 CYS A N 1
ATOM 570 C CA . CYS A 1 75 ? 10.607 -9.571 -28.035 1.00 86.56 75 CYS A CA 1
ATOM 571 C C . CYS A 1 75 ? 10.348 -10.249 -29.389 1.00 86.56 75 CYS A C 1
ATOM 573 O O . CYS A 1 75 ? 10.452 -9.583 -30.409 1.00 86.56 75 CYS A O 1
ATOM 575 N N . GLU A 1 76 ? 9.897 -11.509 -29.405 1.00 86.81 76 GLU A N 1
ATOM 576 C CA . GLU A 1 76 ? 9.564 -12.238 -30.641 1.00 86.81 76 GLU A CA 1
ATOM 577 C C . GLU A 1 76 ? 8.509 -11.499 -31.480 1.00 86.81 76 GLU A C 1
ATOM 579 O O . GLU A 1 76 ? 8.619 -11.394 -32.701 1.00 86.81 76 GLU A O 1
ATOM 584 N N . LYS A 1 77 ? 7.488 -10.922 -30.832 1.00 85.00 77 LYS A N 1
ATOM 585 C CA . LYS A 1 77 ? 6.479 -10.108 -31.528 1.00 85.00 77 LYS A CA 1
ATOM 586 C C . LYS A 1 77 ? 7.068 -8.815 -32.095 1.00 85.00 77 LYS A C 1
ATOM 588 O O . LYS A 1 77 ? 6.623 -8.362 -33.150 1.00 85.00 77 LYS A O 1
ATOM 593 N N . LEU A 1 78 ? 8.043 -8.221 -31.409 1.00 83.94 78 LEU A N 1
ATOM 594 C CA . LEU A 1 78 ? 8.687 -6.970 -31.812 1.00 83.94 78 LEU A CA 1
ATOM 595 C C . LEU A 1 78 ? 9.719 -7.159 -32.926 1.00 83.94 78 LEU A C 1
ATOM 597 O O . LEU A 1 78 ? 9.924 -6.216 -33.685 1.00 83.94 78 LEU A O 1
ATOM 601 N N . ASP A 1 79 ? 10.279 -8.356 -33.103 1.00 79.19 79 ASP A N 1
ATOM 602 C CA . ASP A 1 79 ? 11.270 -8.649 -34.152 1.00 79.19 79 ASP A CA 1
ATOM 603 C C . ASP A 1 79 ? 10.735 -8.408 -35.579 1.00 79.19 79 ASP A C 1
ATOM 605 O O . ASP A 1 79 ? 11.500 -8.175 -36.514 1.00 79.19 79 ASP A O 1
ATOM 609 N N . THR A 1 80 ? 9.409 -8.411 -35.756 1.00 82.44 80 THR A N 1
ATOM 610 C CA . THR A 1 80 ? 8.738 -8.096 -37.036 1.00 82.44 80 THR A CA 1
ATOM 611 C C . THR A 1 80 ? 8.460 -6.602 -37.248 1.00 82.44 80 THR A C 1
ATOM 613 O O . THR A 1 80 ? 7.857 -6.206 -38.246 1.00 82.44 80 THR A O 1
ATOM 616 N N . THR A 1 81 ? 8.885 -5.756 -36.313 1.00 85.19 81 THR A N 1
ATOM 617 C CA . THR A 1 81 ? 8.593 -4.318 -36.250 1.00 85.19 81 THR A CA 1
ATOM 618 C C . THR A 1 81 ? 9.906 -3.517 -36.215 1.00 85.19 81 THR A C 1
ATOM 620 O O . THR A 1 81 ? 10.973 -4.103 -36.042 1.00 85.19 81 THR A O 1
ATOM 623 N N . PRO A 1 82 ? 9.900 -2.176 -36.344 1.00 86.81 82 PRO A N 1
ATOM 624 C CA . PRO A 1 82 ? 11.126 -1.377 -36.228 1.00 86.81 82 PRO A CA 1
ATOM 625 C C . PRO A 1 82 ? 11.611 -1.203 -34.773 1.00 86.81 82 PRO A C 1
ATOM 627 O O . PRO A 1 82 ? 12.321 -0.240 -34.482 1.00 86.81 82 PRO A O 1
ATOM 630 N N . PHE A 1 83 ? 11.228 -2.094 -33.853 1.00 88.50 83 PHE A N 1
ATOM 631 C CA . PHE A 1 83 ? 11.619 -2.051 -32.446 1.00 88.50 83 PHE A CA 1
ATOM 632 C C . PHE A 1 83 ? 12.655 -3.131 -32.124 1.00 88.50 83 PHE A C 1
ATOM 634 O O . PHE A 1 83 ? 12.442 -4.313 -32.369 1.00 88.50 83 PHE A O 1
ATOM 641 N N . ARG A 1 84 ? 13.761 -2.728 -31.499 1.00 90.06 84 ARG A N 1
ATOM 642 C CA . ARG A 1 84 ? 14.732 -3.608 -30.850 1.00 90.06 84 ARG A CA 1
ATOM 643 C C . ARG A 1 84 ? 14.275 -3.882 -29.426 1.00 90.06 84 ARG A C 1
ATOM 645 O O . ARG A 1 84 ? 13.957 -2.954 -28.691 1.00 90.06 84 ARG A O 1
ATOM 652 N N . CYS A 1 85 ? 14.308 -5.139 -29.014 1.00 90.00 85 CYS A N 1
ATOM 653 C CA . CYS A 1 85 ? 14.013 -5.527 -27.641 1.00 90.00 85 CYS A CA 1
ATOM 654 C C . CYS A 1 85 ? 15.309 -5.655 -26.827 1.00 90.00 85 CYS A C 1
ATOM 656 O O . CYS A 1 85 ? 16.254 -6.306 -27.273 1.00 90.00 85 CYS A O 1
ATOM 658 N N . ILE A 1 86 ? 15.360 -5.070 -25.630 1.00 92.56 86 ILE A N 1
ATOM 659 C CA . ILE A 1 86 ? 16.391 -5.370 -24.626 1.00 92.56 86 ILE A CA 1
ATOM 660 C C . ILE A 1 86 ? 15.731 -5.768 -23.313 1.00 92.56 86 ILE A C 1
ATOM 662 O O . ILE A 1 86 ? 14.638 -5.308 -23.000 1.00 92.56 86 ILE A O 1
ATOM 666 N N . ILE A 1 87 ? 16.397 -6.612 -22.533 1.00 91.19 87 ILE A N 1
ATOM 667 C CA . ILE A 1 87 ? 15.859 -7.102 -21.263 1.00 91.19 87 ILE A CA 1
ATOM 668 C C . ILE A 1 87 ? 16.558 -6.363 -20.123 1.00 91.19 87 ILE A C 1
ATOM 670 O O . ILE A 1 87 ? 17.788 -6.371 -20.052 1.00 91.19 87 ILE A O 1
ATOM 674 N N . GLY A 1 88 ? 15.775 -5.715 -19.262 1.00 91.69 88 GLY A N 1
ATOM 675 C CA . GLY A 1 88 ? 16.243 -5.175 -17.985 1.00 91.69 88 GLY A CA 1
ATOM 676 C C . GLY A 1 88 ? 16.046 -6.187 -16.861 1.00 91.69 88 GLY A C 1
ATOM 677 O O . GLY A 1 88 ? 15.224 -7.091 -16.986 1.00 91.69 88 GLY A O 1
ATOM 678 N N . VAL A 1 89 ? 16.793 -6.055 -15.765 1.00 90.38 89 VAL A N 1
ATOM 679 C CA . VAL A 1 89 ? 16.617 -6.912 -14.574 1.00 90.38 89 VAL A CA 1
ATOM 680 C C . VAL A 1 89 ? 15.281 -6.622 -13.889 1.00 90.38 89 VAL A C 1
ATOM 682 O O . VAL A 1 89 ? 14.545 -7.538 -13.527 1.00 90.38 89 VAL A O 1
ATOM 685 N N . ASP A 1 90 ? 14.958 -5.342 -13.754 1.00 87.44 90 ASP A N 1
ATOM 686 C CA . ASP A 1 90 ? 13.720 -4.838 -13.186 1.00 87.44 90 ASP A CA 1
ATOM 687 C C . ASP A 1 90 ? 13.358 -3.483 -13.817 1.00 87.44 90 ASP A C 1
ATOM 689 O O . ASP A 1 90 ? 13.945 -3.028 -14.807 1.00 87.44 90 ASP A O 1
ATOM 693 N N . ARG A 1 91 ? 12.331 -2.852 -13.256 1.00 87.69 91 ARG A N 1
ATOM 694 C CA . ARG A 1 91 ? 11.793 -1.578 -13.721 1.00 87.69 91 ARG A CA 1
ATOM 695 C C . ARG A 1 91 ? 12.779 -0.429 -13.553 1.00 87.69 91 ARG A C 1
ATOM 697 O O . ARG A 1 91 ? 12.866 0.413 -14.445 1.00 87.69 91 ARG A O 1
ATOM 704 N N . LEU A 1 92 ? 13.548 -0.419 -12.468 1.00 87.94 92 LEU A N 1
ATOM 705 C CA . LEU A 1 92 ? 14.551 0.607 -12.198 1.00 87.94 92 LEU A CA 1
ATOM 706 C C . LEU A 1 92 ? 15.753 0.454 -13.134 1.00 87.94 92 LEU A C 1
ATOM 708 O O . LEU A 1 92 ? 16.261 1.453 -13.641 1.00 87.94 92 LEU A O 1
ATOM 712 N N . ASP A 1 93 ? 16.157 -0.778 -13.450 1.00 91.44 93 ASP A N 1
ATOM 713 C CA . ASP A 1 93 ? 17.185 -1.038 -14.461 1.00 91.44 93 ASP A CA 1
ATOM 714 C C . ASP A 1 93 ? 16.738 -0.550 -15.846 1.00 91.44 93 ASP A C 1
ATOM 716 O O . ASP A 1 93 ? 17.467 0.189 -16.506 1.00 91.44 93 ASP A O 1
ATOM 720 N N . CYS A 1 94 ? 15.504 -0.855 -16.268 1.00 92.25 94 CYS A N 1
ATOM 721 C CA . CYS A 1 94 ? 14.974 -0.299 -17.516 1.00 92.25 94 CYS A CA 1
ATOM 722 C C . CYS A 1 94 ? 14.912 1.237 -17.501 1.00 92.25 94 CYS A C 1
ATOM 724 O O . CYS A 1 94 ? 15.208 1.869 -18.514 1.00 92.25 94 CYS A O 1
ATOM 726 N N . MET A 1 95 ? 14.582 1.853 -16.365 1.00 89.94 95 MET A N 1
ATOM 727 C CA . MET A 1 95 ? 14.587 3.311 -16.219 1.00 89.94 95 MET A CA 1
ATOM 728 C C . MET A 1 95 ? 15.982 3.907 -16.381 1.00 89.94 95 MET A C 1
ATOM 730 O O . MET A 1 95 ? 16.173 4.864 -17.131 1.00 89.94 95 MET A O 1
ATOM 734 N N . LYS A 1 96 ? 16.978 3.292 -15.742 1.00 89.88 96 LYS A N 1
ATOM 735 C CA . LYS A 1 96 ? 18.381 3.666 -15.886 1.00 89.88 96 LYS A CA 1
ATOM 736 C C . LYS A 1 96 ? 18.850 3.519 -17.332 1.00 89.88 96 LYS A C 1
ATOM 738 O O . LYS A 1 96 ? 19.536 4.398 -17.841 1.00 89.88 96 LYS A O 1
ATOM 743 N N . LYS A 1 97 ? 18.452 2.445 -18.017 1.00 92.50 97 LYS A N 1
ATOM 744 C CA . LYS A 1 97 ? 18.754 2.226 -19.440 1.00 92.50 97 LYS A CA 1
ATOM 745 C C . LYS A 1 97 ? 18.159 3.308 -20.334 1.00 92.50 97 LYS A C 1
ATOM 747 O O . LYS A 1 97 ? 18.826 3.725 -21.275 1.00 92.50 97 LYS A O 1
ATOM 752 N N . VAL A 1 98 ? 16.957 3.795 -20.027 1.00 90.94 98 VAL A N 1
ATOM 753 C CA . VAL A 1 98 ? 16.368 4.951 -20.722 1.00 90.94 98 VAL A CA 1
ATOM 754 C C . VAL A 1 98 ? 17.185 6.220 -20.457 1.00 90.94 98 VAL A C 1
ATOM 756 O O . VAL A 1 98 ? 17.596 6.883 -21.404 1.00 90.94 98 VAL A O 1
ATOM 759 N N . SER A 1 99 ? 17.518 6.509 -19.195 1.00 88.06 99 SER A N 1
ATOM 760 C CA . SER A 1 99 ? 18.343 7.674 -18.811 1.00 88.06 99 SER A CA 1
ATOM 761 C C . SER A 1 99 ? 19.732 7.671 -19.481 1.00 88.06 99 SER A C 1
ATOM 763 O O . SER A 1 99 ? 20.240 8.706 -19.912 1.00 88.06 99 SER A O 1
ATOM 765 N N . LEU A 1 100 ? 20.335 6.491 -19.658 1.00 90.69 100 LEU A N 1
ATOM 766 C CA . LEU A 1 100 ? 21.638 6.316 -20.310 1.00 90.69 100 LEU A CA 1
ATOM 767 C C . LEU A 1 100 ? 21.574 6.221 -21.848 1.00 90.69 100 LEU A C 1
ATOM 769 O O . LEU A 1 100 ? 22.611 6.009 -22.477 1.00 90.69 100 LEU A O 1
ATOM 773 N N . ASN A 1 101 ? 20.400 6.399 -22.467 1.00 90.00 101 ASN A N 1
ATOM 774 C CA . ASN A 1 101 ? 20.162 6.204 -23.906 1.00 90.00 101 ASN A CA 1
ATOM 775 C C . ASN A 1 101 ? 20.511 4.785 -24.416 1.00 90.00 101 ASN A C 1
ATOM 777 O O . ASN A 1 101 ? 20.839 4.593 -25.587 1.00 90.00 101 ASN A O 1
ATOM 781 N N . GLU A 1 102 ? 20.457 3.772 -23.548 1.00 93.12 102 GLU A N 1
ATOM 782 C CA . GLU A 1 102 ? 20.560 2.357 -23.934 1.00 93.12 102 GLU A CA 1
ATOM 783 C C . GLU A 1 102 ? 19.217 1.800 -24.440 1.00 93.12 102 GLU A C 1
ATOM 785 O O . GLU A 1 102 ? 19.200 0.852 -25.236 1.00 93.12 102 GLU A O 1
ATOM 790 N N . ALA A 1 103 ? 18.109 2.392 -23.978 1.00 93.50 103 ALA A N 1
ATOM 791 C CA . ALA A 1 103 ? 16.736 2.151 -24.412 1.00 93.50 103 ALA A CA 1
ATOM 792 C C . ALA A 1 103 ? 16.019 3.471 -24.718 1.00 93.50 103 ALA A C 1
ATOM 794 O O . ALA A 1 103 ? 16.316 4.490 -24.106 1.00 93.50 103 ALA A O 1
ATOM 795 N N . ASP A 1 104 ? 15.030 3.429 -25.607 1.00 91.94 104 ASP A N 1
ATOM 796 C CA . ASP A 1 104 ? 14.185 4.581 -25.936 1.00 91.94 104 ASP A CA 1
ATOM 797 C C . ASP A 1 104 ? 12.879 4.570 -25.127 1.00 91.94 104 ASP A C 1
ATOM 799 O O . ASP A 1 104 ? 12.360 5.617 -24.747 1.00 91.94 104 ASP A O 1
ATOM 803 N N . PHE A 1 105 ? 12.342 3.377 -24.843 1.00 91.19 105 PHE A N 1
ATOM 804 C CA . PHE A 1 105 ? 11.068 3.207 -24.148 1.00 91.19 105 PHE A CA 1
ATOM 805 C C . PHE A 1 105 ? 11.122 2.087 -23.113 1.00 91.19 105 PHE A C 1
ATOM 807 O O . PHE A 1 105 ? 11.810 1.082 -23.286 1.00 91.19 105 PHE A O 1
ATOM 814 N N . ALA A 1 106 ? 10.306 2.225 -22.074 1.00 90.69 106 ALA A N 1
ATOM 815 C CA . ALA A 1 106 ? 9.933 1.157 -21.159 1.00 90.69 106 ALA A CA 1
ATOM 816 C C . ALA A 1 106 ? 8.536 1.455 -20.596 1.00 90.69 106 ALA A C 1
ATOM 818 O O . ALA A 1 106 ? 8.084 2.602 -20.594 1.00 90.69 106 ALA A O 1
ATOM 819 N N . VAL A 1 107 ? 7.828 0.419 -20.150 1.00 87.56 107 VAL A N 1
ATOM 820 C CA . VAL A 1 107 ? 6.514 0.577 -19.509 1.00 87.56 107 VAL A CA 1
ATOM 821 C C . VAL A 1 107 ? 6.728 0.832 -18.028 1.00 87.56 107 VAL A C 1
ATOM 823 O O . VAL A 1 107 ? 7.503 0.100 -17.415 1.00 87.56 107 VAL A O 1
ATOM 826 N N . PHE A 1 108 ? 6.045 1.835 -17.458 1.00 85.94 108 PHE A N 1
ATOM 827 C CA . PHE A 1 108 ? 6.123 2.151 -16.034 1.00 85.94 108 PHE A CA 1
ATOM 828 C C . PHE A 1 108 ? 4.777 2.187 -15.287 1.00 85.94 108 PHE A C 1
ATOM 830 O O . PHE A 1 108 ? 3.786 2.680 -15.814 1.00 85.94 108 PHE A O 1
ATOM 837 N N . GLU A 1 109 ? 4.761 1.643 -14.066 1.00 82.12 109 GLU A N 1
ATOM 838 C CA . GLU A 1 109 ? 3.757 1.837 -13.017 1.00 82.12 109 GLU A CA 1
ATOM 839 C C . GLU A 1 109 ? 3.963 3.188 -12.314 1.00 82.12 109 GLU A C 1
ATOM 841 O O . GLU A 1 109 ? 5.005 3.835 -12.460 1.00 82.12 109 GLU A O 1
ATOM 846 N N . ALA A 1 110 ? 2.944 3.639 -11.579 1.00 80.12 110 ALA A N 1
ATOM 847 C CA . ALA A 1 110 ? 2.937 4.966 -10.966 1.00 80.12 110 ALA A CA 1
ATOM 848 C C . ALA A 1 110 ? 3.985 5.101 -9.850 1.00 80.12 110 ALA A C 1
ATOM 850 O O . ALA A 1 110 ? 4.543 6.177 -9.649 1.00 80.12 110 ALA A O 1
ATOM 851 N N . GLU A 1 111 ? 4.262 4.007 -9.148 1.00 79.06 111 GLU A N 1
ATOM 852 C CA . GLU A 1 111 ? 5.214 3.906 -8.049 1.00 79.06 111 GLU A CA 1
ATOM 853 C C . GLU A 1 111 ? 6.641 4.236 -8.494 1.00 79.06 111 GLU A C 1
ATOM 855 O O . GLU A 1 111 ? 7.354 4.972 -7.818 1.00 79.06 111 GLU A O 1
ATOM 860 N N . ASP A 1 112 ? 7.062 3.763 -9.660 1.00 83.00 112 ASP A N 1
ATOM 861 C CA . ASP A 1 112 ? 8.424 4.005 -10.134 1.00 83.00 112 ASP A CA 1
ATOM 862 C C . ASP A 1 112 ? 8.609 5.426 -10.664 1.00 83.00 112 ASP A C 1
ATOM 864 O O . ASP A 1 112 ? 9.718 5.951 -10.628 1.00 83.00 112 ASP A O 1
ATOM 868 N N . LEU A 1 113 ? 7.526 6.075 -11.106 1.00 80.00 113 LEU A N 1
ATOM 869 C CA . LEU A 1 113 ? 7.547 7.499 -11.447 1.00 80.00 113 LEU A CA 1
ATOM 870 C C . LEU A 1 113 ? 7.709 8.380 -10.201 1.00 80.00 113 LEU A C 1
ATOM 872 O O . LEU A 1 113 ? 8.271 9.471 -10.286 1.00 80.00 113 LEU A O 1
ATOM 876 N N . LEU A 1 114 ? 7.226 7.923 -9.040 1.00 78.44 114 LEU A N 1
ATOM 877 C CA . LEU A 1 114 ? 7.495 8.598 -7.771 1.00 78.44 114 LEU A CA 1
ATOM 878 C C . LEU A 1 114 ? 8.986 8.504 -7.427 1.00 78.44 114 LEU A C 1
ATOM 880 O O . LEU A 1 114 ? 9.593 9.511 -7.084 1.00 78.44 114 LEU A O 1
ATOM 884 N N . ILE A 1 115 ? 9.583 7.321 -7.596 1.00 78.31 115 ILE A N 1
ATOM 885 C CA . ILE A 1 115 ? 11.023 7.114 -7.385 1.00 78.31 115 ILE A CA 1
ATOM 886 C C . ILE A 1 115 ? 11.842 8.001 -8.336 1.00 78.31 115 ILE A C 1
ATOM 888 O O . ILE A 1 115 ? 12.791 8.651 -7.906 1.00 78.31 115 ILE A O 1
ATOM 892 N N . SER A 1 116 ? 11.456 8.084 -9.615 1.00 76.56 116 SER A N 1
ATOM 893 C CA . SER A 1 116 ? 12.181 8.885 -10.609 1.00 76.56 116 SER A CA 1
ATOM 894 C C . SER A 1 116 ? 12.117 10.390 -10.354 1.00 76.56 116 SER A C 1
ATOM 896 O O . SER A 1 116 ? 13.013 11.119 -10.766 1.00 76.56 116 SER A O 1
ATOM 898 N N . ALA A 1 117 ? 11.045 10.875 -9.721 1.00 74.19 117 ALA A N 1
ATOM 899 C CA . ALA A 1 117 ? 10.879 12.295 -9.423 1.00 74.19 117 ALA A CA 1
ATOM 900 C C . ALA A 1 117 ? 11.855 12.787 -8.341 1.00 74.19 117 ALA A C 1
ATOM 902 O O . ALA A 1 117 ? 12.265 13.948 -8.378 1.00 74.19 117 ALA A O 1
ATOM 903 N N . ASP A 1 118 ? 12.235 11.906 -7.412 1.00 72.12 118 ASP A N 1
ATOM 904 C CA . ASP A 1 118 ? 13.121 12.228 -6.289 1.00 72.12 118 ASP A CA 1
ATOM 905 C C . ASP A 1 118 ? 14.604 11.910 -6.578 1.00 72.12 118 ASP A C 1
ATOM 907 O O . ASP A 1 118 ? 15.491 12.402 -5.875 1.00 72.12 118 ASP A O 1
ATOM 911 N 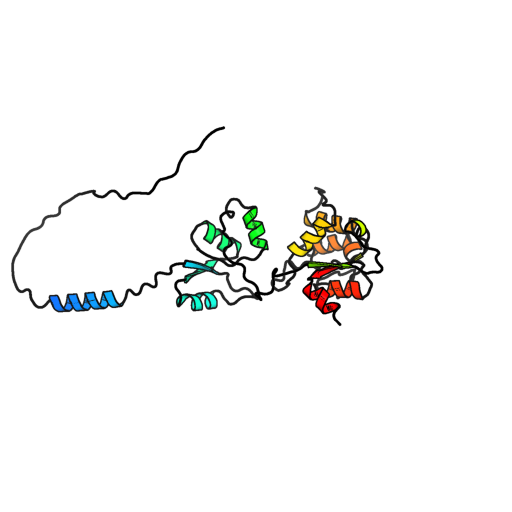N . ASP A 1 119 ? 14.900 11.123 -7.619 1.00 73.75 119 ASP A N 1
ATOM 912 C CA . ASP A 1 119 ? 16.265 10.767 -8.023 1.00 73.75 119 ASP A CA 1
ATOM 913 C C . ASP A 1 119 ? 16.759 11.632 -9.193 1.00 73.75 119 ASP A C 1
ATOM 915 O O . ASP A 1 119 ? 16.357 11.454 -10.341 1.00 73.75 119 ASP A O 1
ATOM 919 N N . VAL A 1 120 ? 17.717 12.522 -8.912 1.00 68.25 120 VAL A N 1
ATOM 920 C CA . VAL A 1 120 ? 18.349 13.444 -9.879 1.00 68.25 120 VAL A CA 1
ATOM 921 C C . VAL A 1 120 ? 18.991 12.723 -11.079 1.00 68.25 120 VAL A C 1
ATOM 923 O O . VAL A 1 120 ? 19.214 13.333 -12.121 1.00 68.25 120 VAL A O 1
ATOM 926 N N . HIS A 1 121 ? 19.297 11.429 -10.970 1.00 67.62 121 HIS A N 1
ATOM 927 C CA . HIS A 1 121 ? 19.847 10.622 -12.062 1.00 67.62 121 HIS A CA 1
ATOM 928 C C . HIS A 1 121 ? 18.770 9.976 -12.953 1.00 67.62 121 HIS A C 1
ATOM 930 O O . HIS A 1 121 ? 19.094 9.418 -14.008 1.00 67.62 121 HIS A O 1
ATOM 936 N N . LEU A 1 122 ? 17.499 10.049 -12.545 1.00 68.69 122 LEU A N 1
ATOM 937 C CA . LEU A 1 122 ? 16.340 9.457 -13.218 1.00 68.69 122 LEU A CA 1
ATOM 938 C C . LEU A 1 122 ? 15.266 10.499 -13.597 1.00 68.69 122 LEU A C 1
ATOM 940 O O . LEU A 1 122 ? 14.241 10.130 -14.169 1.00 68.69 122 LEU A O 1
ATOM 944 N N . THR A 1 123 ? 15.501 11.796 -13.352 1.00 64.12 123 THR A N 1
ATOM 945 C CA . THR A 1 123 ? 14.535 12.885 -13.612 1.00 64.12 123 THR A CA 1
ATOM 946 C C . THR A 1 123 ? 14.234 13.154 -15.090 1.00 64.12 123 THR A C 1
ATOM 948 O O . THR A 1 123 ? 13.241 13.815 -15.391 1.00 64.12 123 THR A O 1
ATOM 951 N N . ASP A 1 124 ? 15.047 12.650 -16.021 1.00 68.31 124 ASP A N 1
ATOM 952 C CA . ASP A 1 124 ? 14.933 12.947 -17.461 1.00 68.31 124 ASP A CA 1
ATOM 953 C C . ASP A 1 124 ? 13.973 12.003 -18.221 1.00 68.31 124 ASP A C 1
ATOM 955 O O . ASP A 1 124 ? 13.967 11.952 -19.453 1.00 68.31 124 ASP A O 1
ATOM 959 N N . VAL A 1 125 ? 13.123 11.249 -17.514 1.00 71.81 125 VAL A N 1
ATOM 960 C CA . VAL A 1 125 ? 12.153 10.333 -18.139 1.00 71.81 125 VAL A CA 1
ATOM 961 C C . VAL A 1 125 ? 10.886 11.082 -18.573 1.00 71.81 125 VAL A C 1
ATOM 963 O O . VAL A 1 125 ? 10.087 11.538 -17.755 1.00 71.81 125 VAL A O 1
ATOM 966 N N . LEU A 1 126 ? 10.650 11.158 -19.888 1.00 79.38 126 LEU A N 1
ATOM 967 C CA . LEU A 1 126 ? 9.418 11.716 -20.455 1.00 79.38 126 LEU A CA 1
ATOM 968 C C . LEU A 1 126 ? 8.283 10.678 -20.469 1.00 79.38 126 LEU A C 1
ATOM 970 O O . LEU A 1 126 ? 8.352 9.665 -21.165 1.00 79.38 126 LEU A O 1
ATOM 974 N N . ILE A 1 127 ? 7.175 10.981 -19.790 1.00 81.19 127 ILE A N 1
ATOM 975 C CA . ILE A 1 127 ? 5.944 10.184 -19.885 1.00 81.19 127 ILE A CA 1
ATOM 976 C C . ILE A 1 127 ? 5.222 10.537 -21.189 1.00 81.19 127 ILE A C 1
ATOM 978 O O . ILE A 1 127 ? 4.585 11.585 -21.296 1.00 81.19 127 ILE A O 1
ATOM 982 N N . THR A 1 128 ? 5.301 9.654 -22.185 1.00 81.38 128 THR A N 1
ATOM 983 C CA . THR A 1 128 ? 4.686 9.886 -23.504 1.00 81.38 128 THR A CA 1
ATOM 984 C C . THR A 1 128 ? 3.245 9.386 -23.593 1.00 81.38 128 THR A C 1
ATOM 986 O O . THR A 1 128 ? 2.421 10.009 -24.257 1.00 81.38 128 THR A O 1
ATOM 989 N N . HIS A 1 129 ? 2.921 8.279 -22.918 1.00 83.38 129 HIS A N 1
ATOM 990 C CA . HIS A 1 129 ? 1.619 7.616 -23.005 1.00 83.38 129 HIS A CA 1
ATOM 991 C C . HIS A 1 129 ? 1.195 7.042 -21.653 1.00 83.38 129 HIS A C 1
ATOM 993 O O . HIS A 1 129 ? 2.026 6.681 -20.822 1.00 83.38 129 HIS A O 1
ATOM 999 N N . ARG A 1 130 ? -0.121 6.929 -21.452 1.00 79.81 130 ARG A N 1
ATOM 1000 C CA . ARG A 1 130 ? -0.730 6.210 -20.329 1.00 79.81 130 ARG A CA 1
ATOM 1001 C C . ARG A 1 130 ? -1.530 5.041 -20.879 1.00 79.81 130 ARG A C 1
ATOM 1003 O O . ARG A 1 130 ? -2.350 5.225 -21.774 1.00 79.81 130 ARG A O 1
ATOM 1010 N N . ILE A 1 131 ? -1.269 3.849 -20.356 1.00 78.62 131 ILE A N 1
ATOM 1011 C CA . ILE A 1 131 ? -1.981 2.634 -20.744 1.00 78.62 131 ILE A CA 1
ATOM 1012 C C . ILE A 1 131 ? -3.173 2.494 -19.804 1.00 78.62 131 ILE A C 1
ATOM 1014 O O . ILE A 1 131 ? -3.004 2.434 -18.590 1.00 78.62 131 ILE A O 1
ATOM 1018 N N . HIS A 1 132 ? -4.373 2.464 -20.374 1.00 74.06 132 HIS A N 1
ATOM 1019 C CA . HIS A 1 132 ? -5.616 2.274 -19.639 1.00 74.06 132 HIS A CA 1
ATOM 1020 C C . HIS A 1 132 ? -6.300 1.002 -20.126 1.00 74.06 132 HIS A C 1
ATOM 1022 O O . HIS A 1 132 ? -6.318 0.726 -21.325 1.00 74.06 132 HIS A O 1
ATOM 1028 N N . ALA A 1 133 ? -6.935 0.261 -19.217 1.00 69.62 133 ALA A N 1
ATOM 1029 C CA . ALA A 1 133 ? -7.737 -0.906 -19.596 1.00 69.62 133 ALA A CA 1
ATOM 1030 C C . ALA A 1 133 ? -8.965 -0.548 -20.468 1.00 69.62 133 ALA A C 1
ATOM 1032 O O . ALA A 1 133 ? -9.529 -1.411 -21.134 1.00 69.62 133 ALA A O 1
ATOM 1033 N N . SER A 1 134 ? -9.411 0.712 -20.443 1.00 70.19 134 SER A N 1
ATOM 1034 C CA . SER A 1 134 ? -10.513 1.230 -21.259 1.00 70.19 134 SER A CA 1
ATOM 1035 C C . SER A 1 134 ? -10.375 2.741 -21.440 1.00 70.19 134 SER A C 1
ATOM 1037 O O . SER A 1 134 ? -10.037 3.439 -20.485 1.00 70.19 134 SER A O 1
ATOM 1039 N N . GLU A 1 135 ? -10.722 3.253 -22.623 1.00 68.00 135 GLU A N 1
ATOM 1040 C CA . GLU A 1 135 ? -10.727 4.693 -22.939 1.00 68.00 135 GLU A CA 1
ATOM 1041 C C . GLU A 1 135 ? -11.633 5.520 -22.009 1.00 68.00 135 GLU A C 1
ATOM 1043 O O . GLU A 1 135 ? -11.420 6.715 -21.824 1.00 68.00 135 GLU A O 1
ATOM 1048 N N . GLN A 1 136 ? -12.633 4.891 -21.382 1.00 68.69 136 GLN A N 1
ATOM 1049 C CA . GLN A 1 136 ? -13.562 5.572 -20.475 1.00 68.69 136 GLN A CA 1
ATOM 1050 C C . GLN A 1 136 ? -13.007 5.758 -19.054 1.00 68.69 136 GLN A C 1
ATOM 1052 O O . GLN A 1 136 ? -13.560 6.530 -18.265 1.00 68.69 136 GLN A O 1
ATOM 1057 N N . LYS A 1 137 ? -11.926 5.058 -18.687 1.00 70.06 137 LYS A N 1
ATOM 1058 C CA . LYS A 1 137 ? -11.312 5.196 -17.363 1.00 70.06 137 LYS A CA 1
ATOM 1059 C C . LYS A 1 137 ? -10.355 6.389 -17.346 1.00 70.06 137 LYS A C 1
ATOM 1061 O O . LYS A 1 137 ? -9.247 6.315 -17.859 1.00 70.06 137 LYS A O 1
ATOM 1066 N N . LYS A 1 138 ? -10.742 7.463 -16.648 1.00 72.88 138 LYS A N 1
ATOM 1067 C CA . LYS A 1 138 ? -9.855 8.617 -16.388 1.00 72.88 138 LYS A CA 1
ATOM 1068 C C . LYS A 1 138 ? -8.645 8.265 -15.503 1.00 72.88 138 LYS A C 1
ATOM 1070 O O . LYS A 1 138 ? -7.595 8.891 -15.619 1.00 72.88 138 LYS A O 1
ATOM 1075 N N . TRP A 1 139 ? -8.801 7.288 -14.612 1.00 77.19 139 TRP A N 1
ATOM 1076 C CA . TRP A 1 139 ? -7.785 6.830 -13.661 1.00 77.19 139 TRP A CA 1
ATOM 1077 C C . TRP A 1 139 ? -7.809 5.301 -13.607 1.00 77.19 139 TRP A C 1
ATOM 1079 O O . TRP A 1 139 ? -8.883 4.712 -13.757 1.00 77.19 139 TRP A O 1
ATOM 1089 N N . GLU A 1 140 ? -6.660 4.661 -13.374 1.00 76.56 140 GLU A N 1
ATOM 1090 C CA . GLU A 1 140 ? -6.608 3.194 -13.288 1.00 76.56 140 GLU A CA 1
ATOM 1091 C C . GLU A 1 140 ? -7.330 2.683 -12.033 1.00 76.56 140 GLU A C 1
ATOM 1093 O O . GLU A 1 140 ? -8.204 1.809 -12.118 1.00 76.56 140 GLU A O 1
ATOM 1098 N N . TYR A 1 141 ? -7.050 3.337 -10.900 1.00 80.06 141 TYR A N 1
ATOM 1099 C CA . TYR A 1 141 ? -7.617 3.042 -9.588 1.00 80.06 141 TYR A CA 1
ATOM 1100 C C . TYR A 1 141 ? -8.267 4.285 -8.974 1.00 80.06 141 TYR A C 1
ATOM 1102 O O . TYR A 1 141 ? -7.797 5.411 -9.136 1.00 80.06 141 TYR A O 1
ATOM 1110 N N . GLY A 1 142 ? -9.352 4.069 -8.234 1.00 88.12 142 GLY A N 1
ATOM 1111 C CA . GLY A 1 142 ? -9.893 5.037 -7.284 1.00 88.12 142 GLY A CA 1
ATOM 1112 C C . GLY A 1 142 ? -9.919 4.386 -5.910 1.00 88.12 142 GLY A C 1
ATOM 1113 O O . GLY A 1 142 ? -10.333 3.233 -5.808 1.00 88.12 142 GLY A O 1
ATOM 1114 N N . VAL A 1 143 ? -9.491 5.103 -4.876 1.00 92.25 143 VAL A N 1
ATOM 1115 C CA . VAL A 1 143 ? -9.467 4.631 -3.483 1.00 92.25 143 VAL A CA 1
ATOM 1116 C C . VAL A 1 143 ? -10.364 5.511 -2.622 1.00 92.25 143 VAL A C 1
ATOM 1118 O O . VAL A 1 143 ? -10.450 6.720 -2.843 1.00 92.25 143 VAL A O 1
ATOM 1121 N N . VAL A 1 144 ? -11.089 4.898 -1.690 1.00 95.19 144 VAL A N 1
ATOM 1122 C CA . VAL A 1 144 ? -12.115 5.552 -0.875 1.00 95.19 144 VAL A CA 1
ATOM 1123 C C . VAL A 1 144 ? -12.120 5.017 0.551 1.00 95.19 144 VAL A C 1
ATOM 1125 O O . VAL A 1 144 ? -11.868 3.839 0.797 1.00 95.19 144 VAL A O 1
ATOM 1128 N N . ALA A 1 145 ? -12.466 5.898 1.488 1.00 96.56 145 ALA A N 1
ATOM 1129 C CA . ALA A 1 145 ? -12.851 5.514 2.835 1.00 96.56 145 ALA A CA 1
ATOM 1130 C C . ALA A 1 145 ? -14.372 5.349 2.849 1.00 96.56 145 ALA A C 1
ATOM 1132 O O . ALA A 1 145 ? -15.106 6.321 2.672 1.00 96.56 145 ALA A O 1
ATOM 1133 N N . VAL A 1 146 ? -14.843 4.118 3.019 1.00 97.50 146 VAL A N 1
ATOM 1134 C CA . VAL A 1 146 ? -16.264 3.833 3.219 1.00 97.50 146 VAL A CA 1
ATOM 1135 C C . VAL A 1 146 ? -16.553 3.977 4.703 1.00 97.50 146 VAL A C 1
ATOM 1137 O O . VAL A 1 146 ? -15.873 3.361 5.517 1.00 97.50 146 VAL A O 1
ATOM 1140 N N . VAL A 1 147 ? -17.540 4.793 5.060 1.00 97.56 147 VAL A N 1
ATOM 1141 C CA . VAL A 1 147 ? -17.874 5.081 6.459 1.00 97.56 147 VAL A CA 1
ATOM 1142 C C . VAL A 1 147 ? -19.268 4.578 6.795 1.00 97.56 147 VAL A C 1
ATOM 1144 O O . VAL A 1 147 ? -20.186 4.649 5.979 1.00 97.56 147 VAL A O 1
ATOM 1147 N N . SER A 1 148 ? -19.436 4.073 8.013 1.00 96.31 148 SER A N 1
ATOM 1148 C CA . SER A 1 148 ? -20.748 3.711 8.539 1.00 96.31 148 SER A CA 1
ATOM 1149 C C . SER A 1 148 ? -21.569 4.964 8.839 1.00 96.31 148 SER A C 1
ATOM 1151 O O . SER A 1 148 ? -21.119 5.855 9.561 1.00 96.31 148 SER A O 1
ATOM 1153 N N . ASN A 1 149 ? -22.827 4.991 8.390 1.00 93.69 149 ASN A N 1
ATOM 1154 C CA . ASN A 1 149 ? -23.769 6.067 8.727 1.00 93.69 149 ASN A CA 1
ATOM 1155 C C . ASN A 1 149 ? -24.000 6.203 10.243 1.00 93.69 149 ASN A C 1
ATOM 1157 O O . ASN A 1 149 ? -24.402 7.261 10.713 1.00 93.69 149 ASN A O 1
ATOM 1161 N N . LYS A 1 150 ? -23.741 5.143 11.022 1.00 93.69 150 LYS A N 1
ATOM 1162 C CA . LYS A 1 150 ? -23.881 5.146 12.487 1.00 93.69 150 LYS A CA 1
ATOM 1163 C C . LYS A 1 150 ? -22.672 5.756 13.205 1.00 93.69 150 LYS A C 1
ATOM 1165 O O . LYS A 1 150 ? -22.758 6.025 14.398 1.00 93.69 150 LYS A O 1
ATOM 1170 N N . ALA A 1 151 ? -21.555 5.959 12.506 1.00 94.62 151 ALA A N 1
ATOM 1171 C CA . ALA A 1 151 ? -20.307 6.426 13.104 1.00 94.62 151 ALA A CA 1
ATOM 1172 C C . ALA A 1 151 ? -20.220 7.958 13.245 1.00 94.62 151 ALA A C 1
ATOM 1174 O O . ALA A 1 151 ? -19.264 8.448 13.847 1.00 94.62 151 ALA A O 1
ATOM 1175 N N . ASN A 1 152 ? -21.201 8.706 12.715 1.00 95.25 152 ASN A N 1
ATOM 1176 C CA . ASN A 1 152 ? -21.239 10.175 12.718 1.00 95.25 152 ASN A CA 1
ATOM 1177 C C . ASN A 1 152 ? -19.935 10.807 12.193 1.00 95.25 152 ASN A C 1
ATOM 1179 O O . ASN A 1 152 ? -19.388 11.723 12.801 1.00 95.25 152 ASN A O 1
ATOM 1183 N N . ILE A 1 153 ? -19.419 10.281 11.077 1.00 97.56 153 ILE A N 1
ATOM 1184 C CA . ILE A 1 153 ? -18.202 10.768 10.418 1.00 97.56 153 ILE A CA 1
ATOM 1185 C C . ILE A 1 153 ? -18.612 11.669 9.255 1.00 97.56 153 ILE A C 1
ATOM 1187 O O . ILE A 1 153 ? -19.269 11.216 8.319 1.00 97.56 153 ILE A O 1
ATOM 1191 N N . SER A 1 154 ? -18.203 12.933 9.307 1.00 95.38 154 SER A N 1
ATOM 1192 C CA . SER A 1 154 ? -18.482 13.935 8.269 1.00 95.38 154 SER A CA 1
ATOM 1193 C C . SER A 1 154 ? -17.212 14.521 7.649 1.00 95.38 154 SER A C 1
ATOM 1195 O O . SER A 1 154 ? -17.226 14.973 6.504 1.00 95.38 154 SER A O 1
ATOM 1197 N N . GLN A 1 155 ? -16.096 14.467 8.377 1.00 94.88 155 GLN A N 1
ATOM 1198 C CA . GLN A 1 155 ? -14.800 14.998 7.966 1.00 94.88 155 GLN A CA 1
ATOM 1199 C C . GLN A 1 155 ? -13.641 14.141 8.493 1.00 94.88 155 GLN A C 1
ATOM 1201 O O . GLN A 1 155 ? -13.808 13.303 9.376 1.00 94.88 155 GLN A O 1
ATOM 1206 N N . LEU A 1 156 ? -12.432 14.367 7.968 1.00 93.69 156 LEU A N 1
ATOM 1207 C CA . LEU A 1 156 ? -11.247 13.564 8.308 1.00 93.69 156 LEU A CA 1
ATOM 1208 C C . LEU A 1 156 ? -10.874 13.607 9.798 1.00 93.69 156 LEU A C 1
ATOM 1210 O O . LEU A 1 156 ? -10.361 12.623 10.321 1.00 93.69 156 LEU A O 1
ATOM 1214 N N . SER A 1 157 ? -11.140 14.710 10.504 1.00 94.19 157 SER A N 1
ATOM 1215 C CA . SER A 1 157 ? -10.854 14.793 11.944 1.00 94.19 157 SER A CA 1
ATOM 1216 C C . SER A 1 157 ? -11.727 13.858 12.783 1.00 94.19 157 SER A C 1
ATOM 1218 O O . SER A 1 157 ? -11.316 13.464 13.871 1.00 94.19 157 SER A O 1
ATOM 1220 N N . ASP A 1 158 ? -12.911 13.488 12.285 1.00 97.12 158 ASP A N 1
ATOM 1221 C CA . ASP A 1 158 ? -13.872 12.645 13.010 1.00 97.12 158 ASP A CA 1
ATOM 1222 C C . ASP A 1 158 ? -1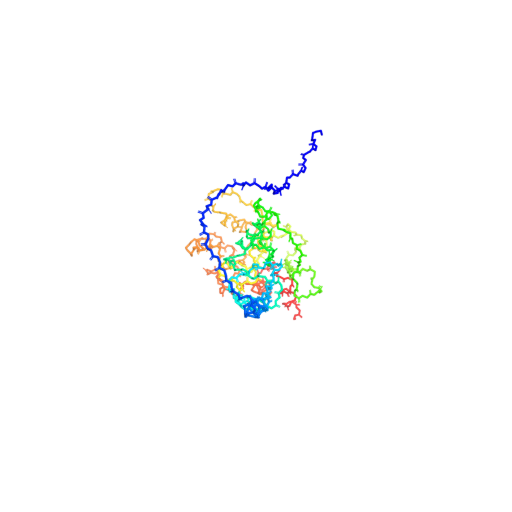3.416 11.180 13.074 1.00 97.12 158 ASP A C 1
ATOM 1224 O O . ASP A 1 158 ? -13.950 10.396 13.863 1.00 97.12 158 ASP A O 1
ATOM 1228 N N . LEU A 1 159 ? -12.418 10.822 12.253 1.00 97.56 159 LEU A N 1
ATOM 1229 C CA . LEU A 1 159 ? -11.809 9.495 12.187 1.00 97.56 159 LEU A CA 1
ATOM 1230 C C . LEU A 1 159 ? -10.989 9.164 13.441 1.00 97.56 159 LEU A C 1
ATOM 1232 O O . LEU A 1 159 ? -10.764 7.989 13.726 1.00 97.56 159 LEU A O 1
ATOM 1236 N N . LYS A 1 160 ? -10.557 10.174 14.209 1.00 97.69 160 LYS A N 1
ATOM 1237 C CA . LYS A 1 160 ? -9.781 9.951 15.430 1.00 97.69 160 LYS A CA 1
ATOM 1238 C C . LYS A 1 160 ? -10.596 9.137 16.441 1.00 97.69 160 LYS A C 1
ATOM 1240 O O . LYS A 1 160 ? -11.742 9.468 16.753 1.00 97.69 160 LYS A O 1
ATOM 1245 N N . GLY A 1 161 ? -9.995 8.067 16.952 1.00 98.00 161 GLY A N 1
ATOM 1246 C CA . GLY A 1 161 ? -10.604 7.123 17.888 1.00 98.00 161 GLY A CA 1
ATOM 1247 C C . GLY A 1 161 ? -11.687 6.226 17.280 1.00 98.00 161 GLY A C 1
ATOM 1248 O O . GLY A 1 161 ? -12.327 5.481 18.017 1.00 98.00 161 GLY A O 1
ATOM 1249 N N . LYS A 1 162 ? -11.925 6.290 15.963 1.00 98.38 162 LYS A N 1
ATOM 1250 C CA . LYS A 1 162 ? -12.847 5.385 15.263 1.00 98.38 162 LYS A CA 1
ATOM 1251 C C . LYS A 1 162 ? -12.175 4.053 14.960 1.00 98.38 162 LYS A C 1
ATOM 1253 O O . LYS A 1 162 ? -10.953 3.931 15.007 1.00 98.38 162 LYS A O 1
ATOM 1258 N N . ARG A 1 163 ? -12.993 3.058 14.645 1.00 98.56 163 ARG A N 1
ATOM 1259 C CA . ARG A 1 163 ? -12.564 1.692 14.359 1.00 98.56 163 ARG A CA 1
ATOM 1260 C C . ARG A 1 163 ? -12.261 1.507 12.875 1.00 98.56 163 ARG A C 1
ATOM 1262 O O . ARG A 1 163 ? -13.146 1.720 12.041 1.00 98.56 163 ARG A O 1
ATOM 1269 N N . LEU A 1 164 ? -11.037 1.111 12.534 1.00 98.50 164 LEU A N 1
ATOM 1270 C CA . LEU A 1 164 ? -10.589 0.976 11.146 1.00 98.50 164 LEU A CA 1
ATOM 1271 C C . LEU A 1 164 ? -10.568 -0.490 10.692 1.00 98.50 164 LEU A C 1
ATOM 1273 O O . LEU A 1 164 ? -9.923 -1.333 11.306 1.00 98.50 164 LEU A O 1
ATOM 1277 N N . CYS A 1 165 ? -11.187 -0.766 9.549 1.00 98.50 165 CYS A N 1
ATOM 1278 C CA . CYS A 1 165 ? -10.996 -1.972 8.753 1.00 98.50 165 CYS A CA 1
ATOM 1279 C C . CYS A 1 165 ? -10.004 -1.661 7.623 1.00 98.50 165 CYS A C 1
ATOM 1281 O O . CYS A 1 165 ? -10.331 -0.975 6.650 1.00 98.50 165 CYS A O 1
ATOM 1283 N N . HIS A 1 166 ? -8.769 -2.130 7.770 1.00 97.50 166 HIS A N 1
ATOM 1284 C CA . HIS A 1 166 ? -7.673 -1.866 6.850 1.00 97.50 166 HIS A CA 1
ATOM 1285 C C . HIS A 1 166 ? -7.355 -3.134 6.035 1.00 97.50 166 HIS A C 1
ATOM 1287 O O . HIS A 1 166 ? -7.130 -4.188 6.628 1.00 97.50 166 HIS A O 1
ATOM 1293 N N . PRO A 1 167 ? -7.243 -3.056 4.694 1.00 95.06 167 PRO A N 1
ATOM 1294 C CA . PRO A 1 167 ? -7.031 -4.231 3.834 1.00 95.06 167 PRO A CA 1
ATOM 1295 C C . PRO A 1 167 ? -5.700 -4.940 4.116 1.00 95.06 167 PRO A C 1
ATOM 1297 O O . PRO A 1 167 ? -5.543 -6.128 3.866 1.00 95.06 167 PRO A O 1
ATOM 1300 N N . GLY A 1 168 ? -4.746 -4.217 4.691 1.00 90.75 168 GLY A N 1
ATOM 1301 C CA . GLY A 1 168 ? -3.449 -4.749 5.091 1.00 90.75 168 GLY A CA 1
ATOM 1302 C C . GLY A 1 168 ? -2.460 -4.718 3.934 1.00 90.75 168 GLY A C 1
ATOM 1303 O O . GLY A 1 168 ? -2.836 -4.535 2.775 1.00 90.75 168 GLY A O 1
ATOM 1304 N N . ASN A 1 169 ? -1.182 -4.869 4.266 1.00 80.38 169 ASN A N 1
ATOM 1305 C CA . ASN A 1 169 ? -0.105 -4.887 3.283 1.00 80.38 169 ASN A CA 1
ATOM 1306 C C . ASN A 1 169 ? 0.325 -6.334 3.013 1.00 80.38 169 ASN A C 1
ATOM 1308 O O . ASN A 1 169 ? 0.211 -7.206 3.881 1.00 80.38 169 ASN A O 1
ATOM 1312 N N . ASN A 1 170 ? 0.840 -6.574 1.807 1.00 77.81 170 ASN A N 1
ATOM 1313 C CA . ASN A 1 170 ? 1.524 -7.812 1.461 1.00 77.81 170 ASN A CA 1
ATOM 1314 C C . ASN A 1 170 ? 2.797 -7.510 0.670 1.00 77.81 170 ASN A C 1
ATOM 1316 O O . ASN A 1 170 ? 2.746 -7.462 -0.558 1.00 77.81 170 ASN A O 1
ATOM 1320 N N . PRO A 1 171 ? 3.942 -7.334 1.342 1.00 69.19 171 PRO A N 1
ATOM 1321 C CA . PRO A 1 171 ? 5.189 -7.041 0.645 1.00 69.19 171 PRO A CA 1
ATOM 1322 C C . PRO A 1 171 ? 5.701 -8.228 -0.192 1.00 69.19 171 PRO A C 1
ATOM 1324 O O . PRO A 1 171 ? 6.630 -8.069 -0.973 1.00 69.19 171 PRO A O 1
ATOM 1327 N N . PHE A 1 172 ? 5.111 -9.421 -0.047 1.00 69.00 172 PHE A N 1
ATOM 1328 C CA . PHE A 1 172 ? 5.628 -10.660 -0.634 1.00 69.00 172 PHE A CA 1
ATOM 1329 C C . PHE A 1 172 ? 4.801 -11.207 -1.801 1.00 69.00 172 PHE A C 1
ATOM 1331 O O . PHE A 1 172 ? 5.181 -12.216 -2.394 1.00 69.00 172 PHE A O 1
ATOM 1338 N N . SER A 1 173 ? 3.669 -10.585 -2.140 1.00 63.62 173 SER A N 1
ATOM 1339 C CA . SER A 1 173 ? 2.789 -11.075 -3.204 1.00 63.62 173 SER A CA 1
ATOM 1340 C C . SER A 1 173 ? 2.708 -10.091 -4.359 1.00 63.62 173 SER A C 1
ATOM 1342 O O . SER A 1 173 ? 1.967 -9.114 -4.300 1.00 63.62 173 SER A O 1
ATOM 1344 N N . ALA A 1 174 ? 3.355 -10.444 -5.470 1.00 57.09 174 ALA A N 1
ATOM 1345 C CA . ALA A 1 174 ? 3.227 -9.734 -6.744 1.00 57.09 174 ALA A CA 1
ATOM 1346 C C . ALA A 1 174 ? 1.792 -9.746 -7.320 1.00 57.09 174 ALA A C 1
ATOM 1348 O O . ALA A 1 174 ? 1.477 -8.961 -8.204 1.00 57.09 174 ALA A O 1
ATOM 1349 N N . ASN A 1 175 ? 0.915 -10.629 -6.823 1.00 59.62 175 ASN A N 1
ATOM 1350 C CA . ASN A 1 175 ? -0.486 -10.732 -7.250 1.00 59.62 175 ASN A CA 1
ATOM 1351 C C . ASN A 1 175 ? -1.460 -10.028 -6.292 1.00 59.62 175 ASN A C 1
ATOM 1353 O O . ASN A 1 175 ? -2.677 -10.140 -6.449 1.00 59.62 175 ASN A O 1
ATOM 1357 N N . TYR A 1 176 ? -0.949 -9.358 -5.255 1.00 68.31 176 TYR A N 1
ATOM 1358 C CA . TYR A 1 176 ? -1.784 -8.582 -4.350 1.00 68.31 176 TYR A CA 1
ATOM 1359 C C . TYR A 1 176 ? -1.946 -7.178 -4.927 1.00 68.31 176 TYR A C 1
ATOM 1361 O O . TYR A 1 176 ? -1.097 -6.314 -4.749 1.00 68.31 176 TYR A O 1
ATOM 1369 N N . ASP A 1 177 ? -3.048 -6.976 -5.646 1.00 72.81 177 ASP A N 1
ATOM 1370 C CA . ASP A 1 177 ? -3.411 -5.721 -6.318 1.00 72.81 177 ASP A CA 1
ATOM 1371 C C . ASP A 1 177 ? -3.919 -4.668 -5.305 1.00 72.81 177 ASP A C 1
ATOM 1373 O O . ASP A 1 177 ? -5.025 -4.140 -5.389 1.00 72.81 177 ASP A O 1
ATOM 1377 N N . TRP A 1 178 ? -3.129 -4.447 -4.257 1.00 84.75 178 TRP A N 1
ATOM 1378 C CA . TRP A 1 178 ? -3.260 -3.389 -3.268 1.00 84.75 178 TRP A CA 1
ATOM 1379 C C . TRP A 1 178 ? -1.848 -2.954 -2.865 1.00 84.75 178 TRP A C 1
ATOM 1381 O O . TRP A 1 178 ? -1.168 -3.615 -2.077 1.00 84.75 178 TRP A O 1
ATOM 1391 N N . SER A 1 179 ? -1.407 -1.845 -3.458 1.00 80.94 179 SER A N 1
ATOM 1392 C CA . SER A 1 179 ? -0.079 -1.269 -3.252 1.00 80.94 179 SER A CA 1
ATOM 1393 C C . SER A 1 179 ? 0.057 -0.665 -1.851 1.00 80.94 179 SER A C 1
ATOM 1395 O O . SER A 1 179 ? -0.891 -0.081 -1.314 1.00 80.94 179 SER A O 1
ATOM 1397 N N . GLU A 1 180 ? 1.259 -0.745 -1.273 1.00 84.19 180 GLU A N 1
ATOM 1398 C CA . GLU A 1 180 ? 1.587 -0.050 -0.023 1.00 84.19 180 GLU A CA 1
ATOM 1399 C C . GLU A 1 180 ? 1.346 1.463 -0.150 1.00 84.19 180 GLU A C 1
ATOM 1401 O O . GLU A 1 180 ? 0.910 2.096 0.811 1.00 84.19 180 GLU A O 1
ATOM 1406 N N . VAL A 1 181 ? 1.512 2.035 -1.348 1.00 85.31 181 VAL A N 1
ATOM 1407 C CA . VAL A 1 181 ? 1.238 3.455 -1.614 1.00 85.31 181 VAL A CA 1
ATOM 1408 C C . VAL A 1 181 ? -0.208 3.828 -1.284 1.00 85.31 181 VAL A C 1
ATOM 1410 O O . VAL A 1 181 ? -0.448 4.906 -0.739 1.00 85.31 181 VAL A O 1
ATOM 1413 N N . PHE A 1 182 ? -1.182 2.946 -1.534 1.00 89.12 182 PHE A N 1
ATOM 1414 C CA . PHE A 1 182 ? -2.581 3.214 -1.188 1.00 89.12 182 PHE A CA 1
ATOM 1415 C C . PHE A 1 182 ? -2.814 3.210 0.319 1.00 89.12 182 PHE A C 1
ATOM 1417 O O . PHE A 1 182 ? -3.572 4.045 0.818 1.00 89.12 182 PHE A O 1
ATOM 1424 N N . SER A 1 183 ? -2.167 2.298 1.048 1.00 91.06 183 SER A N 1
ATOM 1425 C CA . SER A 1 183 ? -2.194 2.289 2.513 1.00 91.06 183 SER A CA 1
ATOM 1426 C C . SER A 1 183 ? -1.587 3.584 3.051 1.00 91.06 183 SER A C 1
ATOM 1428 O O . SER A 1 183 ? -2.262 4.349 3.736 1.00 91.06 183 SER A O 1
ATOM 1430 N N . LEU A 1 184 ? -0.355 3.899 2.642 1.00 90.81 184 LEU A N 1
ATOM 1431 C CA . LEU A 1 184 ? 0.387 5.064 3.121 1.00 90.81 184 LEU A CA 1
ATOM 1432 C C . LEU A 1 184 ? -0.286 6.389 2.777 1.00 90.81 184 LEU A C 1
ATOM 1434 O O . LEU A 1 184 ? -0.251 7.312 3.586 1.00 90.81 184 LEU A O 1
ATOM 1438 N N . TYR A 1 185 ? -0.925 6.499 1.610 1.00 91.38 185 TYR A N 1
ATOM 1439 C CA . TYR A 1 185 ? -1.662 7.703 1.233 1.00 91.38 185 TYR A CA 1
ATOM 1440 C C . TYR A 1 185 ? -2.752 8.044 2.255 1.00 91.38 185 TYR A C 1
ATOM 1442 O O . TYR A 1 185 ? -2.869 9.194 2.683 1.00 91.38 185 TYR A O 1
ATOM 1450 N N . PHE A 1 186 ? -3.545 7.050 2.658 1.00 94.38 186 PHE A N 1
ATOM 1451 C CA . PHE A 1 186 ? -4.593 7.247 3.653 1.00 94.38 186 PHE A CA 1
ATOM 1452 C C . PHE A 1 186 ? -4.005 7.455 5.043 1.00 94.38 186 PHE A C 1
ATOM 1454 O O . PHE A 1 186 ? -4.328 8.446 5.694 1.00 94.38 186 PHE A O 1
ATOM 1461 N N . GLU A 1 187 ? -3.102 6.570 5.462 1.00 95.00 187 GLU A N 1
ATOM 1462 C CA . GLU A 1 187 ? -2.463 6.595 6.777 1.00 95.00 187 GLU A CA 1
ATOM 1463 C C . GLU A 1 187 ? -1.778 7.942 7.050 1.00 95.00 187 GLU A C 1
ATOM 1465 O O . GLU A 1 187 ? -2.066 8.573 8.063 1.00 95.00 187 GLU A O 1
ATOM 1470 N N . ASN A 1 188 ? -0.978 8.455 6.110 1.00 93.56 188 ASN A N 1
ATOM 1471 C CA . ASN A 1 188 ? -0.280 9.738 6.255 1.00 93.56 188 ASN A CA 1
ATOM 1472 C C . ASN A 1 188 ? -1.217 10.949 6.234 1.00 93.56 188 ASN A C 1
ATOM 1474 O O . ASN A 1 188 ? -0.850 12.028 6.700 1.00 93.56 188 ASN A O 1
ATOM 1478 N N . AR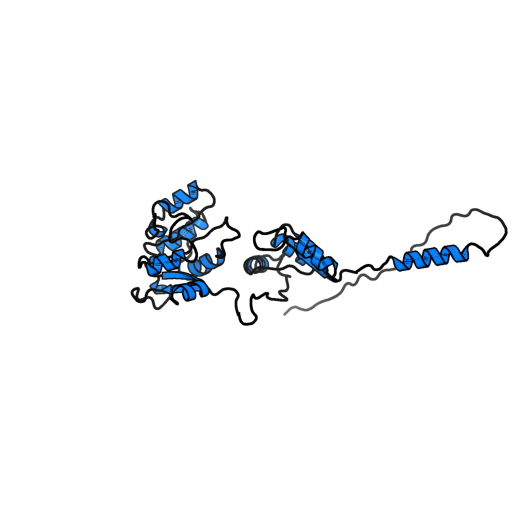G A 1 189 ? -2.415 10.798 5.662 1.00 94.25 189 ARG A N 1
ATOM 1479 C CA . ARG A 1 189 ? -3.405 11.873 5.589 1.00 94.25 189 ARG A CA 1
ATOM 1480 C C . ARG A 1 189 ? -4.278 11.959 6.837 1.00 94.25 189 ARG A C 1
ATOM 1482 O O . ARG A 1 189 ? -4.815 13.033 7.105 1.00 94.25 189 ARG A O 1
ATOM 1489 N N . VAL A 1 190 ? -4.437 10.858 7.570 1.00 94.94 190 VAL A N 1
ATOM 1490 C CA . VAL A 1 190 ? -5.313 10.788 8.749 1.00 94.94 190 VAL A CA 1
ATOM 1491 C C . VAL A 1 190 ? -4.527 10.740 10.054 1.00 94.94 190 VAL A C 1
ATOM 1493 O O . VAL A 1 190 ? -4.862 11.475 10.978 1.00 94.94 190 VAL A O 1
ATOM 1496 N N . ALA A 1 191 ? -3.464 9.939 10.125 1.00 95.12 191 ALA A N 1
ATOM 1497 C CA . ALA A 1 191 ? -2.677 9.751 11.333 1.00 95.12 191 ALA A CA 1
ATOM 1498 C C . ALA A 1 191 ? -1.455 10.691 11.353 1.00 95.12 191 ALA A C 1
ATOM 1500 O O . ALA A 1 191 ? -0.679 10.726 10.389 1.00 95.12 191 ALA A O 1
ATOM 1501 N N . PRO A 1 192 ? -1.246 11.446 12.450 1.00 93.56 192 PRO A N 1
ATOM 1502 C CA . PRO A 1 192 ? -0.051 12.261 12.625 1.00 93.56 192 PRO A CA 1
ATOM 1503 C C . PRO A 1 192 ? 1.219 11.413 12.545 1.00 93.56 192 PRO A C 1
ATOM 1505 O O . PRO A 1 192 ? 1.333 10.395 13.221 1.00 93.56 192 PRO A O 1
ATOM 1508 N N . GLN A 1 193 ? 2.187 11.850 11.741 1.00 92.06 193 GLN A N 1
ATOM 1509 C CA . GLN A 1 193 ? 3.467 11.156 11.629 1.00 92.06 193 GLN A CA 1
ATOM 1510 C C . GLN A 1 193 ? 4.269 11.297 12.924 1.00 92.06 193 GLN A C 1
ATOM 1512 O O . GLN A 1 193 ? 4.400 12.396 13.469 1.00 92.06 193 GLN A O 1
ATOM 1517 N N . LEU A 1 194 ? 4.821 10.180 13.392 1.00 94.25 194 LEU A N 1
ATOM 1518 C CA . LEU A 1 194 ? 5.684 10.128 14.565 1.00 94.25 194 LEU A CA 1
ATOM 1519 C C . LEU A 1 194 ? 7.149 10.018 14.137 1.00 94.25 194 LEU A C 1
ATOM 1521 O O . LEU A 1 194 ? 7.479 9.335 13.171 1.00 94.25 194 LEU A O 1
ATOM 1525 N N . CYS A 1 195 ? 8.022 10.686 14.888 1.00 92.88 195 CYS A N 1
ATOM 1526 C CA . CYS A 1 195 ? 9.467 10.723 14.649 1.00 92.88 195 CYS A CA 1
ATOM 1527 C C . CYS A 1 195 ? 10.234 10.260 15.895 1.00 92.88 195 CYS A C 1
ATOM 1529 O O . CYS A 1 195 ? 11.162 10.932 16.355 1.00 92.88 195 CYS A O 1
ATOM 1531 N N . ASP A 1 196 ? 9.813 9.142 16.487 1.00 95.31 196 ASP A N 1
ATOM 1532 C CA . ASP A 1 196 ? 10.513 8.548 17.620 1.00 95.31 196 ASP A CA 1
ATOM 1533 C C . ASP A 1 196 ? 11.773 7.835 17.120 1.00 95.31 196 ASP A C 1
ATOM 1535 O O . ASP A 1 196 ? 11.703 6.825 16.423 1.00 95.31 196 ASP A O 1
ATOM 1539 N N . LYS A 1 197 ? 12.941 8.383 17.468 1.00 95.00 197 LYS A N 1
ATOM 1540 C CA . LYS A 1 197 ? 14.245 7.841 17.057 1.00 95.00 197 LYS A CA 1
ATOM 1541 C C . LYS A 1 197 ? 14.586 6.513 17.742 1.00 95.00 197 LYS A C 1
ATOM 1543 O O . LYS A 1 197 ? 15.569 5.888 17.358 1.00 95.00 197 LYS A O 1
ATOM 1548 N N . GLY A 1 198 ? 13.834 6.118 18.772 1.00 96.25 198 GLY A N 1
ATOM 1549 C CA . GLY A 1 198 ? 14.039 4.868 19.502 1.00 96.25 198 GLY A CA 1
ATOM 1550 C C . GLY A 1 198 ? 13.436 3.635 18.826 1.00 96.25 198 GLY A C 1
ATOM 1551 O O . GLY A 1 198 ? 13.703 2.524 19.277 1.00 96.25 198 GLY A O 1
ATOM 1552 N N . VAL A 1 199 ? 12.637 3.811 17.770 1.00 95.50 199 VAL A N 1
ATOM 1553 C CA . VAL A 1 199 ? 11.968 2.722 17.042 1.00 95.50 199 VAL A CA 1
ATOM 1554 C C . VAL A 1 199 ? 12.150 2.877 15.531 1.00 95.50 199 VAL A C 1
ATOM 1556 O O . VAL A 1 199 ? 12.572 3.929 15.049 1.00 95.50 199 VAL A O 1
ATOM 1559 N N . SER A 1 200 ? 11.852 1.822 14.768 1.00 94.62 200 SER A N 1
ATOM 1560 C CA . SER A 1 200 ? 11.980 1.863 13.308 1.00 94.62 200 SER A CA 1
ATOM 1561 C C . SER A 1 200 ? 10.932 2.780 12.658 1.00 94.62 200 SER A C 1
ATOM 1563 O O . SER A 1 200 ? 9.974 3.230 13.294 1.00 94.62 200 SER A O 1
ATOM 1565 N N . VAL A 1 201 ? 11.100 3.070 11.366 1.00 92.69 201 VAL A N 1
ATOM 1566 C CA . VAL A 1 201 ? 10.126 3.867 10.599 1.00 92.69 201 VAL A CA 1
ATOM 1567 C C . VAL A 1 201 ? 8.792 3.122 10.488 1.00 92.69 201 VAL A C 1
ATOM 1569 O O . VAL A 1 201 ? 7.726 3.712 10.651 1.00 92.69 201 VAL A O 1
ATOM 1572 N N . GLU A 1 202 ? 8.847 1.813 10.268 1.00 90.69 202 GLU A N 1
ATOM 1573 C CA . GLU A 1 202 ? 7.694 0.917 10.180 1.00 90.69 202 GLU A CA 1
ATOM 1574 C C . GLU A 1 202 ? 6.950 0.857 11.516 1.00 90.69 202 GLU A C 1
ATOM 1576 O O . GLU A 1 202 ? 5.721 0.942 11.554 1.00 90.69 202 GLU A O 1
ATOM 1581 N N . GLU A 1 203 ? 7.689 0.789 12.625 1.00 95.81 203 GLU A N 1
ATOM 1582 C CA . GLU A 1 203 ? 7.092 0.834 13.952 1.00 95.81 203 GLU A CA 1
ATOM 1583 C C . GLU A 1 203 ? 6.452 2.198 14.241 1.00 95.81 203 GLU A C 1
ATOM 1585 O O . GLU A 1 203 ? 5.316 2.237 14.709 1.00 95.81 203 GLU A O 1
ATOM 1590 N N . ASN A 1 204 ? 7.116 3.314 13.912 1.00 96.88 204 ASN A N 1
ATOM 1591 C CA . ASN A 1 204 ? 6.530 4.654 14.042 1.00 96.88 204 ASN A CA 1
ATOM 1592 C C . ASN A 1 204 ? 5.203 4.777 13.277 1.00 96.88 204 ASN A C 1
ATOM 1594 O O . ASN A 1 204 ? 4.257 5.379 13.786 1.00 96.88 204 ASN A O 1
ATOM 1598 N N . ARG A 1 205 ? 5.109 4.180 12.082 1.00 94.50 205 ARG A N 1
ATOM 1599 C CA . ARG A 1 205 ? 3.875 4.151 11.281 1.00 94.50 205 ARG A CA 1
ATOM 1600 C C . ARG A 1 205 ? 2.756 3.374 11.969 1.00 94.50 205 ARG A C 1
ATOM 1602 O O . ARG A 1 205 ? 1.655 3.899 12.119 1.00 94.50 205 ARG A O 1
ATOM 1609 N N . ILE A 1 206 ? 3.022 2.147 12.419 1.00 95.81 206 ILE A N 1
ATOM 1610 C CA . ILE A 1 206 ? 2.009 1.338 13.118 1.00 95.81 206 ILE A CA 1
ATOM 1611 C C . ILE A 1 206 ? 1.603 1.991 14.444 1.00 95.81 206 ILE A C 1
ATOM 1613 O O . ILE A 1 206 ? 0.414 2.044 14.755 1.00 95.81 206 ILE A O 1
ATOM 1617 N N . LYS A 1 207 ? 2.561 2.553 15.187 1.00 97.75 207 LYS A N 1
ATOM 1618 C CA . LYS A 1 207 ? 2.321 3.312 16.419 1.00 97.75 207 LYS A CA 1
ATOM 1619 C C . LYS A 1 207 ? 1.402 4.507 16.175 1.00 97.75 207 LYS A C 1
ATOM 1621 O O . LYS A 1 207 ? 0.420 4.663 16.891 1.00 97.75 207 LYS A O 1
ATOM 1626 N N . ALA A 1 208 ? 1.663 5.300 15.134 1.00 97.69 208 ALA A N 1
ATOM 1627 C CA . ALA A 1 208 ? 0.825 6.439 14.765 1.00 97.69 208 ALA A CA 1
ATOM 1628 C C . ALA A 1 208 ? -0.631 6.027 14.503 1.00 97.69 208 ALA A C 1
ATOM 1630 O O . ALA A 1 208 ? -1.559 6.696 14.957 1.00 97.69 208 ALA A O 1
ATOM 1631 N N . LEU A 1 209 ? -0.844 4.904 13.809 1.00 97.56 209 LEU A N 1
ATOM 1632 C CA . LEU A 1 209 ? -2.187 4.372 13.570 1.00 97.56 209 LEU A CA 1
ATOM 1633 C C . LEU A 1 209 ? -2.846 3.874 14.853 1.00 97.56 209 LEU A C 1
ATOM 1635 O O . LEU A 1 209 ? -4.010 4.190 15.082 1.00 97.56 209 LEU A O 1
ATOM 1639 N N . ALA A 1 210 ? -2.103 3.145 15.686 1.00 97.94 210 ALA A N 1
ATOM 1640 C CA . ALA A 1 210 ? -2.592 2.613 16.954 1.00 97.94 210 ALA A CA 1
ATOM 1641 C C . ALA A 1 210 ? -2.960 3.717 17.962 1.00 97.94 210 ALA A C 1
ATOM 1643 O O . ALA A 1 210 ? -3.852 3.515 18.780 1.00 97.94 210 ALA A O 1
ATOM 1644 N N . GLU A 1 211 ? -2.284 4.870 17.912 1.00 97.81 211 GLU A N 1
ATOM 1645 C CA . GLU A 1 211 ? -2.599 6.052 18.725 1.00 97.81 211 GLU A CA 1
ATOM 1646 C C . GLU A 1 211 ? -3.742 6.897 18.131 1.00 97.81 211 GLU A C 1
ATOM 1648 O O . GLU A 1 211 ? -4.461 7.582 18.865 1.00 97.81 211 GLU A O 1
ATOM 1653 N N . PHE A 1 212 ? -3.909 6.887 16.803 1.00 98.25 212 PHE A N 1
ATOM 1654 C CA . PHE A 1 212 ? -4.933 7.676 16.118 1.00 98.25 212 PHE A CA 1
ATOM 1655 C C . PHE A 1 212 ? -6.301 6.987 16.084 1.00 98.25 212 PHE A C 1
ATOM 1657 O O . PHE A 1 212 ? -7.316 7.650 16.312 1.00 98.25 212 PHE A O 1
ATOM 1664 N N . PHE A 1 213 ? -6.346 5.688 15.790 1.00 98.44 213 PHE A N 1
ATOM 1665 C CA . PHE A 1 213 ? -7.567 4.886 15.709 1.00 98.44 213 PHE A CA 1
ATOM 1666 C C . PHE A 1 213 ? -7.847 4.137 17.019 1.00 98.44 213 PHE A C 1
ATOM 1668 O O . PHE A 1 213 ? -6.977 3.976 17.868 1.00 98.44 213 PHE A O 1
ATOM 1675 N N . GLY A 1 214 ? -9.094 3.698 17.192 1.00 97.75 214 GLY A N 1
ATOM 1676 C CA . GLY A 1 214 ? -9.462 2.751 18.245 1.00 97.75 214 GLY A CA 1
ATOM 1677 C C . GLY A 1 214 ? -9.138 1.306 17.847 1.00 97.75 214 GLY A C 1
ATOM 1678 O O . GLY A 1 214 ? -8.332 1.058 16.948 1.00 97.75 214 GLY A O 1
ATOM 1679 N N . GLU A 1 215 ? -9.823 0.348 18.477 1.00 97.94 215 GLU A N 1
ATOM 1680 C CA . GLU A 1 215 ? -9.781 -1.063 18.064 1.00 97.94 215 GLU A CA 1
ATOM 1681 C C . GLU A 1 215 ? -10.054 -1.188 16.557 1.00 97.94 215 GLU A C 1
ATOM 1683 O O . GLU A 1 215 ? -11.022 -0.640 16.033 1.00 97.94 215 GLU A O 1
ATOM 1688 N N . SER A 1 216 ? -9.163 -1.868 15.851 1.00 98.44 216 SER A N 1
ATOM 1689 C CA . SER A 1 216 ? -9.073 -1.898 14.395 1.00 98.44 216 SER A CA 1
ATOM 1690 C C . SER A 1 216 ? -8.667 -3.293 13.916 1.00 98.44 216 SER A C 1
ATOM 1692 O O . SER A 1 216 ? -8.221 -4.134 14.698 1.00 98.44 216 SER A O 1
ATOM 1694 N N . CYS A 1 217 ? -8.823 -3.555 12.619 1.00 98.44 217 CYS A N 1
ATOM 1695 C CA . CYS A 1 217 ? -8.211 -4.701 11.963 1.00 98.44 217 CYS A CA 1
ATOM 1696 C C . CYS A 1 217 ? -7.302 -4.235 10.827 1.00 98.44 217 CYS A C 1
ATOM 1698 O O . CYS A 1 217 ? -7.768 -3.801 9.777 1.00 98.44 217 CYS A O 1
ATOM 1700 N N . LYS A 1 218 ? -5.992 -4.350 11.041 1.00 97.06 218 LYS A N 1
ATOM 1701 C CA . LYS A 1 218 ? -4.926 -4.226 10.045 1.00 97.06 218 LYS A CA 1
ATOM 1702 C C . LYS A 1 218 ? -4.148 -5.537 10.027 1.00 97.06 218 LYS A C 1
ATOM 1704 O O . LYS A 1 218 ? -3.003 -5.608 10.460 1.00 97.06 218 LYS A O 1
ATOM 1709 N N . ALA A 1 219 ? -4.789 -6.591 9.540 1.00 95.56 219 ALA A N 1
ATOM 1710 C CA . ALA A 1 219 ? -4.160 -7.897 9.404 1.00 95.56 219 ALA A CA 1
ATOM 1711 C C . ALA A 1 219 ? -3.032 -7.897 8.352 1.00 95.56 219 ALA A C 1
ATOM 1713 O O . ALA A 1 219 ? -2.895 -6.972 7.544 1.00 95.56 219 ALA A O 1
ATOM 1714 N N . GLY A 1 220 ? -2.244 -8.970 8.329 1.00 93.06 220 GLY A N 1
ATOM 1715 C CA . GLY A 1 220 ? -1.200 -9.192 7.329 1.00 93.06 220 GLY A CA 1
ATOM 1716 C C . GLY A 1 220 ? 0.202 -9.063 7.909 1.00 93.06 220 GLY A C 1
ATOM 1717 O O . GLY A 1 220 ? 0.414 -9.324 9.089 1.00 93.06 220 GLY A O 1
ATOM 1718 N N . VAL A 1 221 ? 1.172 -8.705 7.072 1.00 92.25 221 VAL A N 1
ATOM 1719 C CA . VAL A 1 221 ? 2.584 -8.587 7.472 1.00 92.25 221 VAL A CA 1
ATOM 1720 C C . VAL A 1 221 ? 2.909 -7.120 7.725 1.00 92.25 221 VAL A C 1
ATOM 1722 O O . VAL A 1 221 ? 2.654 -6.279 6.864 1.00 92.25 221 VAL A O 1
ATOM 1725 N N . TRP A 1 222 ? 3.450 -6.815 8.902 1.00 92.06 222 TRP A N 1
ATOM 1726 C CA . TRP A 1 222 ? 3.913 -5.481 9.295 1.00 92.06 222 TRP A CA 1
ATOM 1727 C C . TRP A 1 222 ? 5.436 -5.370 9.231 1.00 92.06 222 TRP A C 1
ATOM 1729 O O . TRP A 1 222 ? 5.946 -4.299 8.923 1.00 92.06 222 TRP A O 1
ATOM 1739 N N . ALA A 1 223 ? 6.153 -6.470 9.475 1.00 91.69 223 ALA A N 1
ATOM 1740 C CA . ALA A 1 223 ? 7.601 -6.555 9.315 1.00 91.69 223 ALA A CA 1
ATOM 1741 C C . ALA A 1 223 ? 7.996 -7.832 8.567 1.00 91.69 223 ALA A C 1
ATOM 1743 O O . ALA A 1 223 ? 7.339 -8.863 8.685 1.00 91.69 223 ALA A O 1
ATOM 1744 N N . ALA A 1 224 ? 9.075 -7.762 7.785 1.00 89.56 224 ALA A N 1
ATOM 1745 C CA . ALA A 1 224 ? 9.532 -8.909 7.004 1.00 89.56 224 ALA A CA 1
ATOM 1746 C C . ALA A 1 224 ? 10.056 -10.058 7.882 1.00 89.56 224 ALA A C 1
ATOM 1748 O O . ALA A 1 224 ? 9.898 -11.224 7.525 1.00 89.56 224 ALA A O 1
ATOM 1749 N N . ASP A 1 225 ? 10.659 -9.718 9.024 1.00 92.31 225 ASP A N 1
ATOM 1750 C CA . ASP A 1 225 ? 11.078 -10.684 10.032 1.00 92.31 225 ASP A CA 1
ATOM 1751 C C . ASP A 1 225 ? 9.866 -11.143 10.875 1.00 92.31 225 ASP A C 1
ATOM 1753 O O . ASP A 1 225 ? 9.200 -10.296 11.480 1.00 92.31 225 ASP A O 1
ATOM 1757 N N . PRO A 1 226 ? 9.564 -12.456 10.940 1.00 92.94 226 PRO A N 1
ATOM 1758 C CA . PRO A 1 226 ? 8.393 -12.961 11.658 1.00 92.94 226 PRO A CA 1
ATOM 1759 C C . PRO A 1 226 ? 8.403 -12.701 13.168 1.00 92.94 226 PRO A C 1
ATOM 1761 O O . PRO A 1 226 ? 7.336 -12.580 13.771 1.00 92.94 226 PRO A O 1
ATOM 1764 N N . GLU A 1 227 ? 9.578 -12.640 13.797 1.00 95.56 227 GLU A N 1
ATOM 1765 C CA . GLU A 1 227 ? 9.687 -12.395 15.234 1.00 95.56 227 GLU A CA 1
ATOM 1766 C C . GLU A 1 227 ? 9.395 -10.925 15.542 1.00 95.56 227 GLU A C 1
ATOM 1768 O O . GLU A 1 227 ? 8.581 -10.628 16.419 1.00 95.56 227 GLU A O 1
ATOM 1773 N N . ILE A 1 228 ? 9.975 -10.006 14.766 1.00 94.94 228 ILE A N 1
ATOM 1774 C CA . ILE A 1 228 ? 9.670 -8.572 14.852 1.00 94.94 228 ILE A CA 1
ATOM 1775 C C . ILE A 1 228 ? 8.185 -8.329 14.562 1.00 94.94 228 ILE A C 1
ATOM 1777 O O . ILE A 1 228 ? 7.522 -7.599 15.297 1.00 94.94 228 ILE A O 1
ATOM 1781 N N . ASP A 1 229 ? 7.633 -8.971 13.532 1.00 94.75 229 ASP A N 1
ATOM 1782 C CA . ASP A 1 229 ? 6.220 -8.862 13.171 1.00 94.75 229 ASP A CA 1
ATOM 1783 C C . ASP A 1 229 ? 5.293 -9.286 14.325 1.00 94.75 229 ASP A C 1
ATOM 1785 O O . ASP A 1 229 ? 4.357 -8.561 14.678 1.00 94.75 229 ASP A O 1
ATOM 1789 N N . ALA A 1 230 ? 5.594 -10.414 14.976 1.00 95.44 230 ALA A N 1
ATOM 1790 C CA . ALA A 1 230 ? 4.860 -10.885 16.147 1.00 95.44 230 ALA A CA 1
ATOM 1791 C C . ALA A 1 230 ? 5.000 -9.932 17.348 1.00 95.44 230 ALA A C 1
ATOM 1793 O O . ALA A 1 230 ? 4.014 -9.655 18.041 1.00 95.44 230 ALA A O 1
ATOM 1794 N N . GLN A 1 231 ? 6.197 -9.387 17.586 1.00 96.38 231 GLN A N 1
ATOM 1795 C CA . GLN A 1 231 ? 6.431 -8.405 18.648 1.00 96.38 231 GLN A CA 1
ATOM 1796 C C . GLN A 1 231 ? 5.632 -7.117 18.417 1.00 96.38 231 GLN A C 1
ATOM 1798 O O . GLN A 1 231 ? 4.994 -6.624 19.352 1.00 96.38 231 GLN A O 1
ATOM 1803 N N . LEU A 1 232 ? 5.607 -6.599 17.185 1.00 96.81 232 LEU A N 1
ATOM 1804 C CA . LEU A 1 232 ? 4.821 -5.417 16.829 1.00 96.81 232 LEU A CA 1
ATOM 1805 C C . LEU A 1 232 ? 3.325 -5.670 17.037 1.00 96.81 232 LEU A C 1
ATOM 1807 O O . LEU A 1 232 ? 2.666 -4.866 17.694 1.00 96.81 232 LEU A O 1
ATOM 1811 N N . LYS A 1 233 ? 2.793 -6.808 16.573 1.00 96.56 233 LYS A N 1
ATOM 1812 C CA . LYS A 1 233 ? 1.387 -7.194 16.806 1.00 96.56 233 LYS A CA 1
ATOM 1813 C C . LYS A 1 233 ? 1.045 -7.309 18.290 1.00 96.56 233 LYS A C 1
ATOM 1815 O O . LYS A 1 233 ? -0.015 -6.862 18.721 1.00 96.56 233 LYS A O 1
ATOM 1820 N N . SER A 1 234 ? 1.958 -7.849 19.097 1.00 97.00 234 SER A N 1
ATOM 1821 C CA . SER A 1 234 ? 1.781 -7.921 20.549 1.00 97.00 234 SER A CA 1
ATOM 1822 C C . SER A 1 234 ? 1.865 -6.550 21.232 1.00 97.00 234 SER A C 1
ATOM 1824 O O . SER A 1 234 ? 1.235 -6.355 22.271 1.00 97.00 234 SER A O 1
ATOM 1826 N N . ARG A 1 235 ? 2.646 -5.606 20.698 1.00 97.56 235 ARG A N 1
ATOM 1827 C CA . ARG A 1 235 ? 2.780 -4.247 21.244 1.00 97.56 235 ARG A CA 1
ATOM 1828 C C . ARG A 1 235 ? 1.584 -3.368 20.875 1.00 97.56 235 ARG A C 1
ATOM 1830 O O . ARG A 1 235 ? 1.065 -2.663 21.733 1.00 97.56 235 ARG A O 1
ATOM 1837 N N . TYR A 1 236 ? 1.109 -3.465 19.636 1.00 97.75 236 TYR A N 1
ATOM 1838 C CA . TYR A 1 236 ? 0.041 -2.638 19.068 1.00 97.75 236 TYR A CA 1
ATOM 1839 C C . TYR A 1 236 ? -1.241 -3.448 18.840 1.00 97.75 236 TYR A C 1
ATOM 1841 O O . TYR A 1 236 ? -1.793 -3.485 17.740 1.00 97.75 236 TYR A O 1
ATOM 1849 N N . LYS A 1 237 ? -1.724 -4.110 19.901 1.00 97.94 237 LYS A N 1
ATOM 1850 C CA . LYS A 1 237 ? -2.870 -5.042 19.846 1.00 97.94 237 LYS A CA 1
ATOM 1851 C C . LYS A 1 237 ? -4.160 -4.406 19.335 1.00 97.94 237 LYS A C 1
ATOM 1853 O O . LYS A 1 237 ? -4.944 -5.100 18.694 1.00 97.94 237 LYS A O 1
ATOM 1858 N N . SER A 1 238 ? -4.352 -3.106 19.574 1.00 98.38 238 SER A N 1
ATOM 1859 C CA . SER A 1 238 ? -5.523 -2.366 19.090 1.00 98.38 238 SER A CA 1
ATOM 1860 C C . SER A 1 238 ? -5.662 -2.441 17.571 1.00 98.38 238 SER A C 1
ATOM 1862 O O . SER A 1 238 ? -6.773 -2.445 17.063 1.00 98.38 238 SER A O 1
ATOM 1864 N N . MET A 1 239 ? -4.563 -2.592 16.828 1.00 98.31 239 MET A N 1
ATOM 1865 C CA . MET A 1 239 ? -4.602 -2.724 15.369 1.00 98.31 239 MET A CA 1
ATOM 1866 C C . MET A 1 239 ? -5.037 -4.111 14.882 1.00 98.31 239 MET A C 1
ATOM 1868 O O . MET A 1 239 ? -5.234 -4.292 13.683 1.00 98.31 239 MET A O 1
ATOM 1872 N N . CYS A 1 240 ? -5.197 -5.082 15.779 1.00 98.25 240 CYS A N 1
ATOM 1873 C CA . CYS A 1 240 ? -5.659 -6.433 15.470 1.00 98.25 240 CYS A CA 1
ATOM 1874 C C . CYS A 1 240 ? -6.966 -6.804 16.182 1.00 98.25 240 CYS A C 1
ATOM 1876 O O . CYS A 1 240 ? -7.507 -7.877 15.922 1.00 98.25 240 CYS A O 1
ATOM 1878 N N . GLY A 1 241 ? -7.482 -5.959 17.079 1.00 98.00 241 GLY A N 1
ATOM 1879 C CA . GLY A 1 241 ? -8.588 -6.318 17.966 1.00 98.00 241 GLY A CA 1
ATOM 1880 C C . GLY A 1 241 ? -9.929 -6.562 17.281 1.00 98.00 241 GLY A C 1
ATOM 1881 O O . GLY A 1 241 ? -10.773 -7.245 17.855 1.00 98.00 241 GLY A O 1
ATOM 1882 N N . LEU A 1 242 ? -10.119 -6.072 16.051 1.00 98.25 242 LEU A N 1
ATOM 1883 C CA . LEU A 1 242 ? -11.310 -6.368 15.241 1.00 98.25 242 LEU A CA 1
ATOM 1884 C C . LEU A 1 242 ? -11.107 -7.478 14.210 1.00 98.25 242 LEU A C 1
ATOM 1886 O O . LEU A 1 242 ? -12.035 -7.785 13.465 1.00 98.25 242 LEU A O 1
ATOM 1890 N N . CYS A 1 243 ? -9.900 -8.030 14.103 1.00 98.19 243 CYS A N 1
ATOM 1891 C CA . CYS A 1 243 ? -9.652 -9.127 13.179 1.00 98.19 243 CYS A CA 1
ATOM 1892 C C . CYS A 1 243 ? -10.381 -10.400 13.639 1.00 98.19 243 CYS A C 1
ATOM 1894 O O . CYS A 1 243 ? -10.747 -10.524 14.806 1.00 98.19 243 CYS A O 1
ATOM 1896 N N . ASP A 1 244 ? -10.601 -11.349 12.730 1.00 97.56 244 ASP A N 1
ATOM 1897 C CA . ASP A 1 244 ? -11.336 -12.586 13.028 1.00 97.56 244 ASP A CA 1
ATOM 1898 C C . ASP A 1 244 ? -10.597 -13.443 14.063 1.00 97.56 244 ASP A C 1
ATOM 1900 O O . ASP A 1 244 ? -11.194 -13.995 14.987 1.00 97.56 244 ASP A O 1
ATOM 1904 N N . VAL A 1 245 ? -9.264 -13.471 13.966 1.00 96.81 245 VAL A N 1
ATOM 1905 C CA . VAL A 1 245 ? -8.391 -14.088 14.968 1.00 96.81 245 VAL A CA 1
ATOM 1906 C C . VAL A 1 245 ? -7.378 -13.048 15.465 1.00 96.81 245 VAL A C 1
ATOM 1908 O O . VAL A 1 245 ? -6.243 -13.016 14.974 1.00 96.81 245 VAL A O 1
ATOM 1911 N N . PRO A 1 246 ? -7.731 -12.207 16.464 1.00 96.75 246 PRO A N 1
ATOM 1912 C CA . PRO A 1 246 ? -6.891 -11.089 16.913 1.00 96.75 246 PRO A CA 1
ATOM 1913 C C . PRO A 1 246 ? -5.484 -11.483 17.371 1.00 96.75 246 PRO A C 1
ATOM 1915 O O . PRO A 1 246 ? -4.536 -10.721 17.204 1.00 96.75 246 PRO A O 1
ATOM 1918 N N . SER A 1 247 ? -5.326 -12.687 17.931 1.00 93.94 247 SER A N 1
ATOM 1919 C CA . SER A 1 247 ? -4.028 -13.210 18.374 1.00 93.94 247 SER A CA 1
ATOM 1920 C C . SER A 1 247 ? -3.081 -13.563 17.225 1.00 93.94 247 SER A C 1
ATOM 1922 O O . SER A 1 247 ? -1.877 -13.651 17.446 1.00 93.94 247 SER A O 1
ATOM 1924 N N . VAL A 1 248 ? -3.612 -13.779 16.017 1.00 93.12 248 VAL A N 1
ATOM 1925 C CA . VAL A 1 248 ? -2.850 -14.185 14.830 1.00 93.12 248 VAL A CA 1
ATOM 1926 C C . VAL A 1 248 ? -2.729 -13.028 13.840 1.00 93.12 248 VAL A C 1
ATOM 1928 O O . VAL A 1 248 ? -1.626 -12.747 13.378 1.00 93.12 248 VAL A O 1
ATOM 1931 N N . CYS A 1 249 ? -3.839 -12.349 13.517 1.00 95.69 249 CYS A N 1
ATOM 1932 C CA . CYS A 1 249 ? -3.853 -11.121 12.709 1.00 95.69 249 CYS A CA 1
ATOM 1933 C C . CYS A 1 249 ? -3.067 -11.253 11.382 1.00 95.69 249 CYS A C 1
ATOM 1935 O O . CYS A 1 249 ? -2.311 -10.371 10.971 1.00 95.69 249 CYS A O 1
ATOM 1937 N N . SER A 1 250 ? -3.194 -12.410 10.724 1.00 93.31 250 SER A N 1
ATOM 1938 C CA . SER A 1 250 ? -2.367 -12.791 9.569 1.00 93.31 250 SER A CA 1
ATOM 1939 C C . SER A 1 250 ? -3.054 -12.522 8.231 1.00 93.31 250 SER A C 1
ATOM 1941 O O . SER A 1 250 ? -4.225 -12.174 8.169 1.00 93.31 250 SER A O 1
ATOM 1943 N N . GLN A 1 251 ? -2.349 -12.787 7.131 1.00 92.12 251 GLN A N 1
ATOM 1944 C C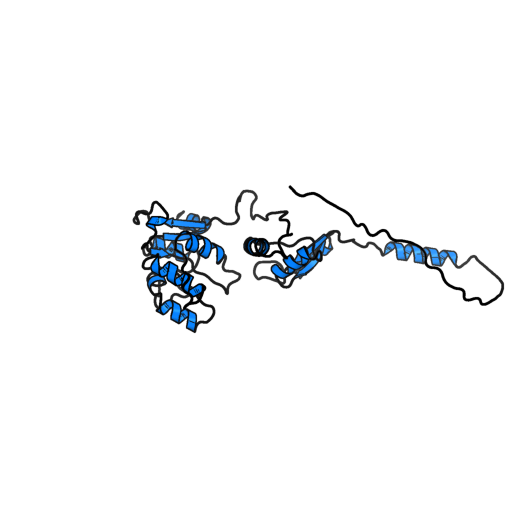A . GLN A 1 251 ? -2.918 -12.720 5.778 1.00 92.12 251 GLN A CA 1
ATOM 1945 C C . GLN A 1 251 ? -4.053 -13.735 5.522 1.00 92.12 251 GLN A C 1
ATOM 1947 O O . GLN A 1 251 ? -4.705 -13.680 4.488 1.00 92.12 251 GLN A O 1
ATOM 1952 N N . ARG A 1 252 ? -4.271 -14.702 6.424 1.00 92.94 252 ARG A N 1
ATOM 1953 C CA . ARG A 1 252 ? -5.380 -15.669 6.335 1.00 92.94 252 ARG A CA 1
ATOM 1954 C C . ARG A 1 252 ? -6.623 -15.225 7.104 1.00 92.94 252 ARG A C 1
ATOM 1956 O O . ARG A 1 252 ? -7.591 -15.976 7.152 1.00 92.94 252 ARG A O 1
ATOM 1963 N N . ASP A 1 253 ? -6.574 -14.062 7.747 1.00 95.88 253 ASP A N 1
ATOM 1964 C CA . ASP A 1 253 ? -7.704 -13.530 8.496 1.00 95.88 253 ASP A CA 1
ATOM 1965 C C . ASP A 1 253 ? -8.877 -13.217 7.557 1.00 95.88 253 ASP A C 1
ATOM 1967 O O . ASP A 1 253 ? -8.674 -12.707 6.453 1.00 95.88 253 ASP A O 1
ATOM 1971 N N . LYS A 1 254 ? -10.108 -13.496 8.000 1.00 96.69 254 LYS A N 1
ATOM 1972 C CA . LYS A 1 254 ? -11.334 -13.215 7.236 1.00 96.69 254 LYS A CA 1
ATOM 1973 C C . LYS A 1 254 ? -11.412 -11.749 6.797 1.00 96.69 254 LYS A C 1
ATOM 1975 O O . LYS A 1 254 ? -11.945 -11.451 5.727 1.00 96.69 254 LYS A O 1
ATOM 1980 N N . TYR A 1 255 ? -10.891 -10.842 7.621 1.00 97.31 255 TYR A N 1
ATOM 1981 C CA . TYR A 1 255 ? -10.943 -9.403 7.395 1.00 97.31 255 TYR A CA 1
ATOM 1982 C C . TYR A 1 255 ? -9.689 -8.835 6.724 1.00 97.31 255 TYR A C 1
ATOM 1984 O O . TYR A 1 255 ? -9.586 -7.623 6.534 1.00 97.31 255 TYR A O 1
ATOM 1992 N N . TRP A 1 256 ? -8.763 -9.693 6.296 1.00 95.12 256 TRP A N 1
ATOM 1993 C CA . TRP A 1 256 ? -7.611 -9.294 5.499 1.00 95.12 256 TRP A CA 1
ATOM 1994 C C . TRP A 1 256 ? -7.948 -9.156 4.005 1.00 95.12 256 TRP A C 1
ATOM 1996 O O . TRP A 1 256 ? -8.800 -9.852 3.449 1.00 95.12 256 TRP A O 1
ATOM 2006 N N . GLY A 1 257 ? -7.230 -8.269 3.321 1.00 93.06 257 GLY A N 1
ATOM 2007 C CA . GLY A 1 257 ? -7.341 -8.041 1.888 1.00 93.06 257 GLY A CA 1
ATOM 2008 C C . GLY A 1 257 ? -8.440 -7.051 1.501 1.00 93.06 257 GLY A C 1
ATOM 2009 O O . GLY A 1 257 ? -9.228 -6.582 2.325 1.00 93.06 257 GLY A O 1
ATOM 2010 N N . ARG A 1 258 ? -8.514 -6.744 0.199 1.00 91.88 258 ARG A N 1
ATOM 2011 C CA . ARG A 1 258 ? -9.446 -5.744 -0.362 1.00 91.88 258 ARG A CA 1
ATOM 2012 C C . ARG A 1 258 ? -10.907 -5.980 0.019 1.00 91.88 258 ARG A C 1
ATOM 2014 O O . ARG A 1 258 ? -11.617 -5.039 0.359 1.00 91.88 258 ARG A O 1
ATOM 2021 N N . GLN A 1 259 ? -11.335 -7.240 -0.039 1.00 93.06 259 GLN A N 1
ATOM 2022 C CA . GLN A 1 259 ? -12.695 -7.649 0.317 1.00 93.06 259 GLN A CA 1
ATOM 2023 C C . GLN A 1 259 ? -12.860 -7.803 1.834 1.00 93.06 259 GLN A C 1
ATOM 2025 O O . GLN A 1 259 ? -13.879 -7.390 2.379 1.00 93.06 259 GLN A O 1
ATOM 2030 N N . GLY A 1 260 ? -11.840 -8.311 2.534 1.00 95.94 260 GLY A N 1
ATOM 2031 C CA . GLY A 1 260 ? -11.870 -8.483 3.987 1.00 95.94 260 GLY A CA 1
ATOM 2032 C C . GLY A 1 260 ? -12.147 -7.185 4.745 1.00 95.94 260 GLY A C 1
ATOM 2033 O O . GLY A 1 260 ? -12.976 -7.172 5.654 1.00 95.94 260 GLY A O 1
ATOM 2034 N N . ALA A 1 261 ? -11.557 -6.068 4.311 1.00 97.25 261 ALA A N 1
ATOM 2035 C CA . ALA A 1 261 ? -11.834 -4.759 4.903 1.00 97.25 261 ALA A CA 1
ATOM 2036 C C . ALA A 1 261 ? -13.317 -4.351 4.778 1.00 97.25 261 ALA A C 1
ATOM 2038 O O . ALA A 1 261 ? -13.893 -3.801 5.718 1.00 97.25 261 ALA A O 1
ATOM 2039 N N . LEU A 1 262 ? -13.958 -4.651 3.643 1.00 97.81 262 LEU A N 1
ATOM 2040 C CA . LEU A 1 262 ? -15.381 -4.374 3.415 1.00 97.81 262 LEU A CA 1
ATOM 2041 C C . LEU A 1 262 ? -16.284 -5.320 4.220 1.00 97.81 262 LEU A C 1
ATOM 2043 O O . LEU A 1 262 ? -17.313 -4.878 4.742 1.00 97.81 262 LEU A O 1
ATOM 2047 N N . TYR A 1 263 ? -15.882 -6.585 4.392 1.00 97.69 263 TYR A N 1
ATOM 2048 C CA . TYR A 1 263 ? -16.553 -7.524 5.297 1.00 97.69 263 TYR A CA 1
ATOM 2049 C C . TYR A 1 263 ? -16.481 -7.061 6.752 1.00 97.69 263 TYR A C 1
ATOM 2051 O O . TYR A 1 263 ? -17.505 -7.049 7.421 1.00 97.69 263 TYR A O 1
ATOM 2059 N N . CYS A 1 264 ? -15.326 -6.594 7.226 1.00 98.44 264 CYS A N 1
ATOM 2060 C CA . CYS A 1 264 ? -15.166 -6.061 8.585 1.00 98.44 264 CYS A CA 1
ATOM 2061 C C . CYS A 1 264 ? -16.119 -4.885 8.870 1.00 98.44 264 CYS A C 1
ATOM 2063 O O . CYS A 1 264 ? -16.714 -4.801 9.947 1.00 98.44 264 CYS A O 1
ATOM 2065 N N . LEU A 1 265 ? -16.322 -3.997 7.890 1.00 98.19 265 LEU A N 1
ATOM 2066 C CA . LEU A 1 265 ? -17.287 -2.902 8.012 1.00 98.19 265 LEU A CA 1
ATOM 2067 C C . LEU A 1 265 ? -18.738 -3.406 7.971 1.00 98.19 265 LEU A C 1
ATOM 2069 O O . LEU A 1 265 ? -19.571 -2.953 8.754 1.00 98.19 265 LEU A O 1
ATOM 2073 N N . SER A 1 266 ? -19.041 -4.348 7.077 1.00 97.00 266 SER A N 1
ATOM 2074 C CA . SER A 1 266 ? -20.402 -4.877 6.887 1.00 97.00 266 SER A CA 1
ATOM 2075 C C . SER A 1 266 ? -20.870 -5.746 8.055 1.00 97.00 266 SER A C 1
ATOM 2077 O O . SER A 1 266 ? -22.033 -5.676 8.446 1.00 97.00 266 SER A O 1
ATOM 2079 N N . ASP A 1 267 ? -19.944 -6.464 8.688 1.00 97.25 267 ASP A N 1
ATOM 2080 C CA . ASP A 1 267 ? -20.155 -7.218 9.928 1.00 97.25 267 ASP A CA 1
ATOM 2081 C C . ASP A 1 267 ? -20.270 -6.290 11.162 1.00 97.25 267 ASP A C 1
ATOM 2083 O O . ASP A 1 267 ? -20.339 -6.753 12.298 1.00 97.25 267 ASP A O 1
ATOM 2087 N N . CYS A 1 268 ? -20.329 -4.967 10.952 1.00 96.56 268 CYS A N 1
ATOM 2088 C CA . CYS A 1 268 ? -20.503 -3.929 11.974 1.00 96.56 268 CYS A CA 1
ATOM 2089 C C . CYS A 1 268 ? -19.367 -3.846 13.015 1.00 96.56 268 CYS A C 1
ATOM 2091 O O . CYS A 1 268 ? -19.544 -3.242 14.083 1.00 96.56 268 CYS A O 1
ATOM 2093 N N . LEU A 1 269 ? -18.194 -4.409 12.707 1.00 97.56 269 LEU A N 1
ATOM 2094 C CA . LEU A 1 269 ? -17.028 -4.374 13.590 1.00 97.56 269 LEU A CA 1
ATOM 2095 C C . LEU A 1 269 ? -16.290 -3.041 13.504 1.00 97.56 269 LEU A C 1
ATOM 2097 O O . LEU A 1 269 ? -15.912 -2.492 14.536 1.00 97.56 269 LEU A O 1
ATOM 2101 N N . GLY A 1 270 ? -16.102 -2.511 12.296 1.00 97.94 270 GLY A N 1
ATOM 2102 C CA . GLY A 1 270 ? -15.465 -1.214 12.072 1.00 97.94 270 GLY A CA 1
ATOM 2103 C C . GLY A 1 270 ? -16.447 -0.072 11.833 1.00 97.94 270 GLY A C 1
ATOM 2104 O O . GLY A 1 270 ? -17.632 -0.270 11.574 1.00 97.94 270 GLY A O 1
ATOM 2105 N N . ASP A 1 271 ? -15.920 1.146 11.885 1.00 98.50 271 ASP A N 1
ATOM 2106 C CA . ASP A 1 271 ? -16.624 2.374 11.507 1.00 98.50 271 ASP A CA 1
ATOM 2107 C C . ASP A 1 271 ? -16.227 2.839 10.100 1.00 98.50 271 ASP A C 1
ATOM 2109 O O . ASP A 1 271 ? -16.993 3.539 9.435 1.00 98.50 271 ASP A O 1
ATOM 2113 N N . ILE A 1 272 ? -15.019 2.464 9.666 1.00 98.38 272 ILE A N 1
ATOM 2114 C CA . ILE A 1 272 ? -14.386 2.883 8.416 1.00 98.38 272 ILE A CA 1
ATOM 2115 C C . ILE A 1 272 ? -13.775 1.655 7.740 1.00 98.38 272 ILE A C 1
ATOM 2117 O O . ILE A 1 272 ? -13.057 0.907 8.395 1.00 98.38 272 ILE A O 1
ATOM 2121 N N . ALA A 1 273 ? -13.973 1.482 6.434 1.00 98.12 273 ALA A N 1
ATOM 2122 C CA . ALA A 1 273 ? -13.167 0.586 5.607 1.00 98.12 273 ALA A CA 1
ATOM 2123 C C . ALA A 1 273 ? -12.370 1.380 4.578 1.00 98.12 273 ALA A C 1
ATOM 2125 O O . ALA A 1 273 ? -12.932 2.181 3.828 1.00 98.12 273 ALA A O 1
ATOM 2126 N N . TRP A 1 274 ? -11.066 1.128 4.509 1.00 97.50 274 TRP A N 1
ATOM 2127 C CA . TRP A 1 274 ? -10.232 1.641 3.427 1.00 97.50 274 TRP A CA 1
ATOM 2128 C C . TRP A 1 274 ? -10.260 0.656 2.255 1.00 97.50 274 TRP A C 1
ATOM 2130 O O . TRP A 1 274 ? -9.987 -0.528 2.436 1.00 97.50 274 TRP A O 1
ATOM 2140 N N . SER A 1 275 ? -10.667 1.104 1.064 1.00 95.25 275 SER A N 1
ATOM 2141 C CA . SER A 1 275 ? -10.913 0.189 -0.056 1.00 95.25 275 SER A CA 1
ATOM 2142 C C . SER A 1 275 ? -10.791 0.862 -1.422 1.00 95.25 275 SER A C 1
ATOM 2144 O O . SER A 1 275 ? -10.804 2.087 -1.552 1.00 95.25 275 SER A O 1
ATOM 2146 N N . MET A 1 276 ? -10.705 0.052 -2.475 1.00 92.56 276 MET A N 1
ATOM 2147 C CA . MET A 1 276 ? -10.854 0.540 -3.839 1.00 92.56 276 MET A CA 1
ATOM 2148 C C . MET A 1 276 ? -12.322 0.869 -4.120 1.00 92.56 276 MET A C 1
ATOM 2150 O O . MET A 1 276 ? -13.232 0.127 -3.757 1.00 92.56 276 MET A O 1
ATOM 2154 N N . LEU A 1 277 ? -12.569 1.948 -4.860 1.00 92.62 277 LEU A N 1
ATOM 2155 C CA . LEU A 1 277 ? -13.907 2.378 -5.266 1.00 92.62 277 LEU A CA 1
ATOM 2156 C C . LEU A 1 277 ? -14.658 1.281 -6.030 1.00 92.62 277 LEU A C 1
ATOM 2158 O O . LEU A 1 277 ? -15.867 1.140 -5.867 1.00 92.62 277 LEU A O 1
ATOM 2162 N N . LYS A 1 278 ? -13.956 0.516 -6.875 1.00 89.44 278 LYS A N 1
ATOM 2163 C CA . LYS A 1 278 ? -14.547 -0.604 -7.620 1.00 89.44 278 LYS A CA 1
ATOM 2164 C C . LYS A 1 278 ? -15.043 -1.697 -6.671 1.00 89.44 278 LYS A C 1
ATOM 2166 O O . LYS A 1 278 ? -16.167 -2.158 -6.840 1.00 89.44 278 LYS A O 1
ATOM 2171 N N . ASP A 1 279 ? -14.227 -2.070 -5.689 1.00 93.06 279 ASP A N 1
ATOM 2172 C CA . ASP A 1 279 ? -14.560 -3.115 -4.720 1.00 93.06 279 ASP A CA 1
ATOM 2173 C C . ASP A 1 279 ? -15.711 -2.672 -3.819 1.00 93.06 279 ASP A C 1
ATOM 2175 O O . ASP A 1 279 ? -16.684 -3.403 -3.677 1.00 93.06 279 ASP A O 1
ATOM 2179 N N . ALA A 1 280 ? -15.666 -1.436 -3.309 1.00 95.38 280 ALA A N 1
ATOM 2180 C CA . ALA A 1 280 ? -16.749 -0.863 -2.516 1.00 95.38 280 ALA A CA 1
ATOM 2181 C C . ALA A 1 280 ? -18.076 -0.826 -3.295 1.00 95.38 280 ALA A C 1
ATOM 2183 O O . ALA A 1 280 ? -19.110 -1.241 -2.777 1.00 95.38 280 ALA A O 1
ATOM 2184 N N . LYS A 1 281 ? -18.057 -0.376 -4.558 1.00 94.12 281 LYS A N 1
ATOM 2185 C CA . LYS A 1 281 ? -19.254 -0.379 -5.412 1.00 94.12 281 LYS A CA 1
ATOM 2186 C C . LYS A 1 281 ? -19.801 -1.784 -5.616 1.00 94.12 281 LYS A C 1
ATOM 2188 O O . LYS A 1 281 ? -21.003 -1.962 -5.510 1.00 94.12 281 LYS A O 1
ATOM 2193 N N . LEU A 1 282 ? -18.940 -2.758 -5.909 1.00 93.69 282 LEU A N 1
ATOM 2194 C CA . LEU A 1 282 ? -19.363 -4.139 -6.124 1.00 93.69 282 LEU A CA 1
ATOM 2195 C C . LEU A 1 282 ? -19.983 -4.733 -4.853 1.00 93.69 282 LEU A C 1
ATOM 2197 O O . LEU A 1 282 ? -21.059 -5.321 -4.916 1.00 93.69 282 LEU A O 1
ATOM 2201 N N . HIS A 1 283 ? -19.333 -4.527 -3.709 1.00 95.81 283 HIS A N 1
ATOM 2202 C CA . HIS A 1 283 ? -19.751 -5.054 -2.412 1.00 95.81 283 HIS A CA 1
ATOM 2203 C C . HIS A 1 283 ? -21.116 -4.523 -1.957 1.00 95.81 283 HIS A C 1
ATOM 2205 O O . HIS A 1 283 ? -21.949 -5.299 -1.510 1.00 95.81 283 HIS A O 1
ATOM 2211 N N . PHE A 1 284 ? -21.376 -3.220 -2.121 1.00 93.50 284 PHE A N 1
ATOM 2212 C CA . PHE A 1 284 ? -22.639 -2.580 -1.713 1.00 93.50 284 PHE A CA 1
ATOM 2213 C C . PHE A 1 284 ? -23.668 -2.428 -2.845 1.00 93.50 284 PHE A C 1
ATOM 2215 O O . PHE A 1 284 ? -24.674 -1.743 -2.673 1.00 93.50 284 PHE A O 1
ATOM 2222 N N . SER A 1 285 ? -23.413 -3.015 -4.018 1.00 88.94 285 SER A N 1
ATOM 2223 C CA . SER A 1 285 ? -24.393 -3.056 -5.118 1.00 88.94 285 SER A CA 1
ATOM 2224 C C . SER A 1 285 ? -25.389 -4.212 -5.018 1.00 88.94 285 SER A C 1
ATOM 2226 O O . SER A 1 285 ? -26.320 -4.258 -5.821 1.00 88.94 285 SER A O 1
ATOM 2228 N N . GLN A 1 286 ? -25.169 -5.136 -4.078 1.00 58.38 286 GLN A N 1
ATOM 2229 C CA . GLN A 1 286 ? -26.026 -6.295 -3.825 1.00 58.38 286 GLN A CA 1
ATOM 2230 C C . GLN A 1 286 ? -27.113 -5.981 -2.801 1.00 58.38 286 GLN A C 1
ATOM 2232 O O . GLN A 1 286 ? -26.817 -5.241 -1.834 1.00 58.38 286 GLN A O 1
#

Radius of gyration: 31.49 Å; chains: 1; bounding box: 84×56×92 Å

Foldseek 3Di:
DDDDDDDDDDDDDDDDDDDDDDDDDDDDDDDPDPPVVVVVVVVVVVVVPPPPLQLPFEEEDEADDPPDDGLVVVQVVCVVDSYHYDYAPDPVRRLLCCLVVVGVDYDDDPVVVVVLVPDPSRVPDDDPDDDEPDPPDPDNFDKDKDFDPVQPDDDLQSQFAFEELEQADDPPDPPQPPDVCLVCVSLVVRFPQDDPPVDDNLLSSLVSCLNRYFQYQRAAASDPDPVVRLVSLVVSLSNQRLWPDSNHSHCPTCLHHQLSQVVSVVVVNGRIGIHIPVNNCVSPVD

Sequence (286 aa):
PRTESALRSRRQVDPNLTSERLYTNQSTSGSAVVSMWYCWVTVLAVLASATSSSAIYTLCVLPKTPSYYSAAQICEKLDTTPFRCIIGVDRLDCMKKVSLNEADFAVFEAEDLLISADDVHLTDVLITHRIHASEQKKWEYGVVAVVSNKANISQLSDLKGKRLCHPGNNPFSANYDWSEVFSLYFENRVAPQLCDKGVSVEENRIKALAEFFGESCKAGVWAADPEIDAQLKSRYKSMCGLCDVPSVCSQRDKYWGRQGALYCLSDCLGDIAWSMLKDAKLHFSQ

Secondary structure (DSSP, 8-state):
-----------PPPP-----------------SSSHHHHHHHHHHHHTT-------EEEEE-S--TTS--HHHHHHHHTTTTEEEEE-SSHHHHHHHHHTTS-SEE---HHHHHHHHH-TTTTT--------SSTT-SSS--EEEEE-GGG---SGGGGTTPPEEE----TT-TT----HHHHHHHHHHHSPPP--TTS-HHHHHHHHHHHHSSS-EE-S-SSSSHHHHHHHHHH-GGGTTTSSSTTT--TTSTT-HHHHHHHHHHTTS-SEEEEEHHHHHHHTT-

pLDDT: mean 79.45, std 21.59, range [28.0, 98.56]

InterPro domains:
  IPR001156 Transferrin-like domain [PF00405] (77-274)
  IPR001156 Transferrin-like domain [PS51408] (57-286)
  IPR001156 Transferrin-like domain [SM00094] (57-286)